Protein AF-A0A0K0DJC5-F1 (afdb_monomer)

Secondary structure (DSSP, 8-state):
-HHHHHHTT-TT-------HHHHHTSSSGGGSGGGSTTTT--B-TTSBB-SSTTTT-B---S---PPPHHHHHHHHH---HHHHS--SSPPTT-SSPP-TTSHHHHT-STT--TTTGGGSTHHHHHHHHHHHHHHHHHHHH--HHHHHH------TTTS-GGGSTTS--TT--S-----SSTTHHHHHHTTHHHHSHHHHHHH-TTTTTSS--SSS-STT-

Organism: Angiostrongylus cantonensis (NCBI:txid6313)

Nearest PDB structures (foldseek):
  4j6u-assembly1_A  TM=7.078E-01  e=1.282E-07  Priestia megaterium
  6ei4-assembly1_A  TM=7.278E-01  e=2.574E-07  Priestia megaterium
  4j6u-assembly1_B  TM=7.232E-01  e=2.742E-07  Priestia megaterium
  4j6t-assembly1_B  TM=7.179E-01  e=6.657E-07  Priestia megaterium
  3ntm-assembly1_B  TM=6.697E-01  e=9.138E-07  Priestia megaterium

Foldseek 3Di:
DVQVVVCVVPVVDDQAADQLQVLLPDP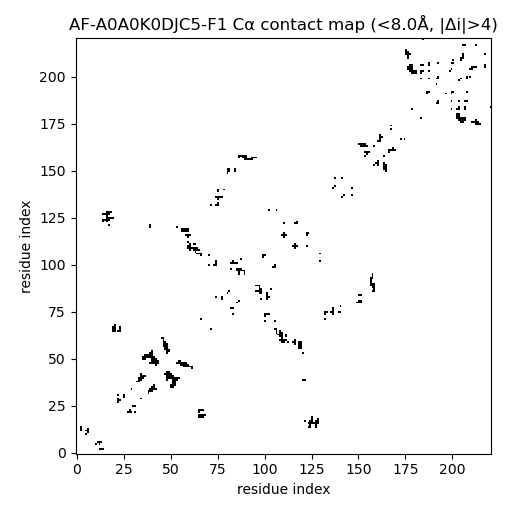HSQVDPCCDQCHQHHADCQRAHCHHPCHPQHQQFPWAHGAHPVLLCVLLVDQDVCLQLDLQPAAPPPPGDGNCSHLCNNLCGSQVPVVCNVSRVNSRNHVVVSVVSVVSSCVNHHDPVCSVPDDDADDCRRDPPCRHPPHDNPPCPPVAQDAQDPCLLVCLVVVCCPVPVVVCCVHNVCNSVVDDGPPDDPVVD

Sequence (221 aa):
RLEIALRRVDPSVALPYWDSTLDERLPNPRDSSLWSDELMGTHGADGAVRTGVFRNWRSIGTVGNLLTDREIANVVATTDYRQVLAFTAPQRGCRYPANWAALEYVHGGDMLVTTSAANDPVFFNHHSLVDLIWEMWRVSRQTRTQRETQYPSDNSLCSSPAHFANTIMAPFSPMTCFNELQCCSIWARSGECERDPSYMNLWCKASCGICTPTTYDLSTG

Solvent-accessible surface area (backbone atoms only — not comparable to full-atom values): 12830 Å² total; per-residue (Å²): 111,68,52,62,58,50,29,74,79,41,73,86,60,74,75,59,58,46,70,41,43,65,36,56,73,38,100,52,50,79,73,38,75,60,36,33,50,91,53,61,11,36,66,45,99,82,25,35,23,69,31,42,86,47,39,80,37,56,38,58,40,92,52,62,62,64,44,47,68,66,58,55,49,53,52,51,63,52,82,54,64,59,45,61,68,35,39,87,69,50,42,93,84,34,91,65,75,69,45,76,75,11,58,78,57,56,66,46,9,46,46,64,48,76,92,54,23,79,60,22,76,62,44,60,20,43,50,39,34,54,50,49,52,51,50,53,24,41,70,75,71,37,53,79,68,43,71,77,66,72,64,68,77,78,41,74,43,30,38,60,70,72,72,26,82,87,42,75,58,81,82,57,68,70,75,73,40,51,53,78,44,91,58,27,62,59,40,35,75,70,45,35,46,74,76,41,39,74,60,29,62,70,38,14,19,32,57,58,63,76,36,74,45,90,87,62,74,81,84,84,112

Mean predicted aligned error: 9.19 Å

pLDDT: mean 84.51, std 10.04, range [47.06, 96.31]

InterPro domains:
  IPR002227 Tyrosinase copper-binding domain [PF00264] (105-138)
  IPR002227 Tyrosinase copper-binding domain [PS00498] (120-131)
  IPR003582 ShKT domain [PF01549] (176-211)
  IPR003582 ShKT domain [PS51670] (177-211)
  IPR003582 ShKT domain [SM00254] (176-212)
  IPR008922 Di-copper centre-containing domain superfamily [G3DSA:1.10.1280.10] (1-196)
  IPR008922 Di-copper centre-containing domain superfamily [SSF48056] (2-174)
  IPR050316 Tyrosinase and Hemocyanin [PTHR11474] (2-171)

Structure (mmCIF, N/CA/C/O backbone):
data_AF-A0A0K0DJC5-F1
#
_entry.id   AF-A0A0K0DJC5-F1
#
loop_
_atom_site.group_PDB
_atom_site.id
_atom_site.type_symbol
_atom_site.label_atom_id
_atom_site.label_alt_id
_atom_site.label_comp_id
_atom_site.label_asym_id
_atom_site.label_entity_id
_atom_site.label_seq_id
_atom_site.pdbx_PDB_ins_code
_atom_site.Cartn_x
_atom_site.Cartn_y
_atom_site.Cartn_z
_atom_site.occupancy
_atom_site.B_iso_or_equiv
_atom_site.auth_seq_id
_atom_site.auth_comp_id
_atom_site.auth_asym_id
_atom_site.auth_atom_id
_atom_site.pdbx_PDB_model_num
ATOM 1 N N . ARG A 1 1 ? -5.913 5.902 -4.320 1.00 79.81 1 ARG A N 1
ATOM 2 C CA . ARG A 1 1 ? -6.317 7.052 -5.182 1.00 79.81 1 ARG A CA 1
ATOM 3 C C . ARG A 1 1 ? -5.825 6.937 -6.626 1.00 79.81 1 ARG A C 1
ATOM 5 O O . ARG A 1 1 ? -6.594 7.304 -7.503 1.00 79.81 1 ARG A O 1
ATOM 12 N N . LEU A 1 2 ? -4.608 6.443 -6.894 1.00 87.44 2 LEU A N 1
ATOM 13 C CA . LEU A 1 2 ? -4.133 6.263 -8.274 1.00 87.44 2 LEU A CA 1
ATOM 14 C C . LEU A 1 2 ? -5.064 5.365 -9.104 1.00 87.44 2 LEU A C 1
ATOM 16 O O . LEU A 1 2 ? -5.482 5.777 -10.177 1.00 87.44 2 LEU A O 1
ATOM 20 N N . GLU A 1 3 ? -5.442 4.191 -8.590 1.00 87.25 3 GLU A N 1
ATOM 21 C CA . GLU A 1 3 ? -6.339 3.275 -9.311 1.00 87.25 3 GLU A CA 1
ATOM 22 C C . GLU A 1 3 ? -7.663 3.948 -9.709 1.00 87.25 3 GLU A C 1
ATOM 24 O O . GLU A 1 3 ? -8.088 3.852 -10.854 1.00 87.25 3 GLU A O 1
ATOM 29 N N . ILE A 1 4 ? -8.271 4.722 -8.805 1.00 82.50 4 ILE A N 1
ATOM 30 C CA . ILE A 1 4 ? -9.485 5.501 -9.098 1.00 82.50 4 ILE A CA 1
ATOM 31 C C . ILE A 1 4 ? -9.244 6.486 -10.251 1.00 82.50 4 ILE A C 1
ATOM 33 O O . ILE A 1 4 ? -10.110 6.648 -11.105 1.00 82.50 4 ILE A O 1
ATOM 37 N N . ALA A 1 5 ? -8.085 7.150 -10.292 1.00 84.75 5 ALA A N 1
ATOM 38 C CA . ALA A 1 5 ? 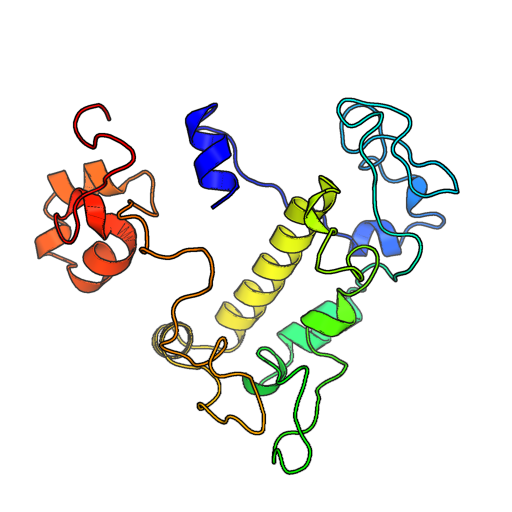-7.744 8.060 -11.382 1.00 84.75 5 ALA A CA 1
ATOM 39 C C . ALA A 1 5 ? -7.563 7.318 -12.717 1.00 84.75 5 ALA A C 1
ATOM 41 O O . ALA A 1 5 ? -8.054 7.801 -13.734 1.00 84.75 5 ALA A O 1
ATOM 42 N N . LEU A 1 6 ? -6.941 6.133 -12.712 1.00 87.19 6 LEU A N 1
ATOM 43 C CA . LEU A 1 6 ? -6.830 5.273 -13.897 1.00 87.19 6 LEU A CA 1
ATOM 44 C C . LEU A 1 6 ? -8.211 4.818 -14.387 1.00 87.19 6 LEU A C 1
ATOM 46 O O . LEU A 1 6 ? -8.503 4.909 -15.577 1.00 87.19 6 LEU A O 1
ATOM 50 N N . ARG A 1 7 ? -9.106 4.447 -13.463 1.00 85.00 7 ARG A N 1
ATOM 51 C CA . ARG A 1 7 ? -10.479 4.023 -13.778 1.00 85.00 7 ARG A CA 1
ATOM 52 C C . ARG A 1 7 ? -11.374 5.116 -14.354 1.00 85.00 7 ARG A C 1
ATOM 54 O O . ARG A 1 7 ? -12.399 4.805 -14.952 1.00 85.00 7 ARG A O 1
ATOM 61 N N . ARG A 1 8 ? -10.995 6.393 -14.221 1.00 80.19 8 ARG A N 1
ATOM 62 C CA . ARG A 1 8 ? -11.662 7.494 -14.941 1.00 80.19 8 ARG A CA 1
ATOM 63 C C . ARG A 1 8 ? -11.362 7.482 -16.441 1.00 80.19 8 ARG A C 1
ATOM 65 O O . ARG A 1 8 ? -12.132 8.064 -17.196 1.00 80.19 8 ARG A O 1
ATOM 72 N N 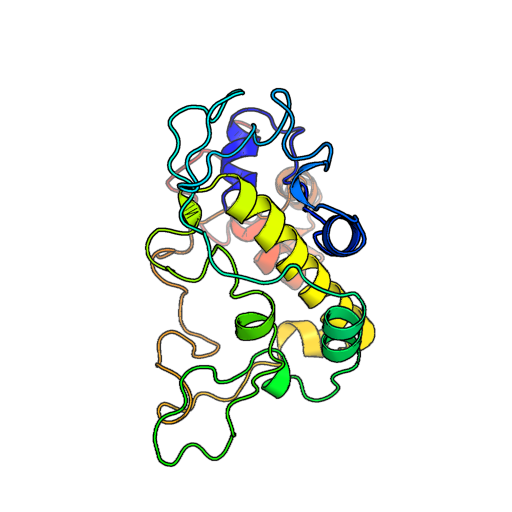. VAL A 1 9 ? -10.252 6.869 -16.851 1.00 86.69 9 VAL A N 1
ATOM 73 C CA . VAL A 1 9 ? -9.873 6.694 -18.259 1.00 86.69 9 VAL A CA 1
ATOM 74 C C . VAL A 1 9 ? -10.381 5.350 -18.773 1.00 86.69 9 VAL A C 1
ATOM 76 O O . VAL A 1 9 ? -11.042 5.311 -19.806 1.00 86.69 9 VAL A O 1
ATOM 79 N N . ASP A 1 10 ? -10.120 4.270 -18.033 1.00 87.12 10 ASP A N 1
ATOM 80 C CA . ASP A 1 10 ? -10.603 2.924 -18.349 1.00 87.12 10 ASP A CA 1
ATOM 81 C C . ASP A 1 10 ? -11.133 2.229 -17.082 1.00 87.12 10 ASP A C 1
ATOM 83 O O . ASP A 1 10 ? -10.341 1.803 -16.236 1.00 87.12 10 ASP A O 1
ATOM 87 N N . PRO A 1 11 ? -12.462 2.076 -16.935 1.00 84.19 11 PRO A N 1
ATOM 88 C CA . PRO A 1 11 ? -13.071 1.535 -15.723 1.00 84.19 11 PRO A CA 1
ATOM 89 C C . PRO A 1 11 ? -12.765 0.052 -15.476 1.00 84.19 11 PRO A C 1
ATOM 91 O O . PRO A 1 11 ? -13.048 -0.433 -14.381 1.00 84.19 11 PRO A O 1
ATOM 94 N N . SER A 1 12 ? -12.221 -0.671 -16.460 1.00 87.12 12 SER A N 1
ATOM 95 C CA . SER A 1 12 ? -11.870 -2.090 -16.330 1.00 87.12 12 SER A CA 1
ATOM 96 C C . SER A 1 12 ? -10.490 -2.324 -15.709 1.00 87.12 12 SER A C 1
ATOM 98 O O . SER A 1 12 ? -10.190 -3.438 -15.277 1.00 87.12 12 SER A O 1
ATOM 100 N N . VAL A 1 13 ? -9.654 -1.284 -15.636 1.00 90.00 13 VAL A N 1
ATOM 101 C CA . VAL A 1 13 ? -8.283 -1.397 -15.136 1.00 90.00 13 VAL A CA 1
ATOM 102 C C . VAL A 1 13 ? -8.265 -1.555 -13.618 1.00 90.00 13 VAL A C 1
ATOM 104 O O . VAL A 1 13 ? -8.920 -0.819 -12.876 1.00 90.00 13 VAL A O 1
ATOM 107 N N . ALA A 1 14 ? -7.435 -2.484 -13.155 1.00 90.75 14 ALA A N 1
ATOM 108 C CA . ALA A 1 14 ? -7.012 -2.585 -11.768 1.00 90.75 14 ALA A CA 1
ATOM 109 C C . ALA A 1 14 ? -5.499 -2.381 -11.673 1.00 90.75 14 ALA A C 1
ATOM 111 O O . ALA A 1 14 ? -4.780 -2.626 -12.643 1.00 90.75 14 ALA A O 1
ATOM 112 N N . LEU A 1 15 ? -5.016 -1.921 -10.519 1.00 91.69 15 LEU A N 1
ATOM 113 C CA . LEU A 1 15 ? -3.579 -1.766 -10.298 1.00 91.69 15 LEU A CA 1
ATOM 114 C C . LEU A 1 15 ? -2.966 -3.140 -9.963 1.00 91.69 15 LEU A C 1
ATOM 116 O O . LEU A 1 15 ? -3.304 -3.692 -8.914 1.00 91.69 15 LEU A O 1
ATOM 120 N N . PRO A 1 16 ? -2.090 -3.714 -10.811 1.00 94.19 16 PRO A N 1
ATOM 121 C CA . PRO A 1 16 ? -1.457 -4.982 -10.486 1.00 94.19 16 PRO A CA 1
ATOM 122 C C . PRO A 1 16 ? -0.439 -4.806 -9.354 1.00 94.19 16 PRO A C 1
ATOM 124 O O . PRO A 1 16 ? -0.011 -3.693 -9.039 1.00 94.19 16 PRO A O 1
ATOM 127 N N . TYR A 1 17 ? -0.063 -5.919 -8.728 1.00 93.88 17 TYR A N 1
ATOM 128 C CA . TYR A 1 17 ? 1.071 -5.969 -7.813 1.00 93.88 17 TYR A CA 1
ATOM 129 C C . TYR A 1 17 ? 2.275 -6.614 -8.498 1.00 93.88 17 TYR A C 1
ATOM 131 O O . TYR A 1 17 ? 2.122 -7.453 -9.387 1.00 93.88 17 TYR A O 1
ATOM 139 N N . TRP A 1 18 ? 3.474 -6.240 -8.060 1.00 92.75 18 TRP A N 1
ATOM 140 C CA . TRP A 1 18 ? 4.714 -6.907 -8.448 1.00 92.75 18 TRP A CA 1
ATOM 141 C C . TRP A 1 18 ? 5.193 -7.793 -7.303 1.00 92.75 18 TRP A C 1
ATOM 143 O O . TRP A 1 18 ? 5.559 -7.282 -6.249 1.00 92.75 18 TRP A O 1
ATOM 153 N N . ASP A 1 19 ? 5.196 -9.111 -7.513 1.00 93.06 19 ASP A N 1
ATOM 154 C CA . ASP A 1 19 ? 5.776 -10.066 -6.568 1.00 93.06 19 ASP A CA 1
ATOM 155 C C . ASP A 1 19 ? 7.303 -10.125 -6.707 1.00 93.06 19 ASP A C 1
ATOM 157 O O . ASP A 1 19 ? 7.850 -10.927 -7.467 1.00 93.06 19 ASP A O 1
ATOM 161 N N . SER A 1 20 ? 7.995 -9.268 -5.958 1.00 90.06 20 SER A N 1
ATOM 162 C CA . SER A 1 20 ? 9.459 -9.214 -5.970 1.00 90.06 20 SER A CA 1
ATOM 163 C C . SER A 1 20 ? 10.131 -10.477 -5.416 1.00 90.06 20 SER A C 1
ATOM 165 O O . SER A 1 20 ? 11.307 -10.687 -5.705 1.00 90.06 20 SER A O 1
ATOM 167 N N . THR A 1 21 ? 9.407 -11.362 -4.713 1.00 91.75 21 THR A N 1
ATOM 168 C CA . THR A 1 21 ? 9.969 -12.642 -4.239 1.00 91.75 21 THR A CA 1
ATOM 169 C C . THR A 1 21 ? 10.266 -13.607 -5.382 1.00 91.75 21 THR A C 1
ATOM 171 O O . THR A 1 21 ? 11.180 -14.423 -5.291 1.00 91.75 21 THR A O 1
ATOM 174 N N . LEU A 1 22 ? 9.521 -13.519 -6.488 1.00 92.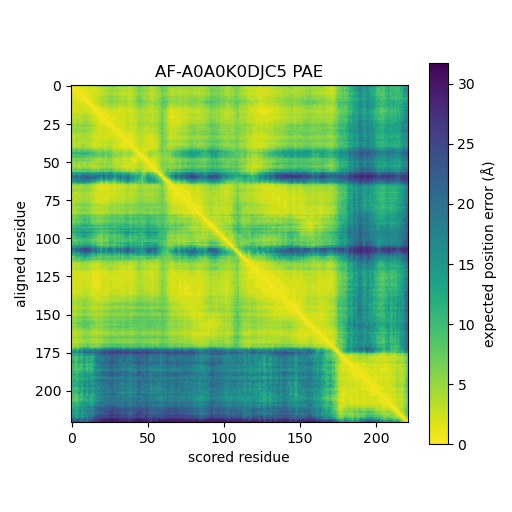69 22 LEU A N 1
ATOM 175 C CA . LEU A 1 22 ? 9.779 -14.342 -7.669 1.00 92.69 22 LEU A CA 1
ATOM 176 C C . LEU A 1 22 ? 11.064 -13.909 -8.368 1.00 92.69 22 LEU A C 1
ATOM 178 O O . LEU A 1 22 ? 11.847 -14.758 -8.793 1.00 92.69 22 LEU A O 1
ATOM 182 N N . ASP A 1 23 ? 11.288 -12.598 -8.436 1.00 91.12 23 ASP A N 1
ATOM 183 C CA . ASP A 1 23 ? 12.482 -12.017 -9.041 1.00 91.12 23 ASP A CA 1
ATOM 184 C C . ASP A 1 23 ? 13.714 -12.201 -8.145 1.00 91.12 23 ASP A C 1
ATOM 186 O O . ASP A 1 23 ? 14.813 -12.394 -8.659 1.00 91.12 23 ASP A O 1
ATOM 190 N N . GLU A 1 24 ? 13.537 -12.215 -6.818 1.00 90.56 24 GLU A N 1
ATOM 191 C CA . GLU A 1 24 ? 14.596 -12.520 -5.844 1.00 90.56 24 GLU A CA 1
ATOM 192 C C . GLU A 1 24 ? 15.194 -13.913 -6.057 1.00 90.56 24 GLU A C 1
ATOM 194 O O . GLU A 1 24 ? 16.405 -14.095 -5.951 1.00 90.56 24 GLU A O 1
ATOM 199 N N . ARG A 1 25 ? 14.362 -14.882 -6.451 1.00 91.69 25 ARG A N 1
ATOM 200 C CA . ARG A 1 25 ? 14.779 -16.268 -6.701 1.00 91.69 25 ARG A CA 1
ATOM 201 C C . ARG A 1 25 ? 15.519 -16.457 -8.029 1.00 91.69 25 ARG A C 1
ATOM 203 O O . ARG A 1 25 ? 16.015 -17.557 -8.293 1.00 91.69 25 ARG A O 1
ATOM 210 N N . LEU A 1 26 ? 15.569 -15.441 -8.894 1.00 90.81 26 LEU A N 1
ATOM 211 C CA . LEU A 1 26 ? 16.284 -15.524 -10.166 1.00 90.81 26 LEU A CA 1
ATOM 212 C C . LEU A 1 26 ? 17.799 -15.384 -9.950 1.00 90.81 26 LEU A C 1
ATOM 214 O O . LEU A 1 26 ? 18.232 -14.576 -9.132 1.00 90.81 26 LEU A O 1
ATOM 218 N N . PRO A 1 27 ? 18.640 -16.080 -10.746 1.00 91.69 27 PRO A N 1
ATOM 219 C CA . PRO A 1 27 ? 20.087 -15.845 -10.737 1.00 91.69 27 PRO A CA 1
ATOM 220 C C . PRO A 1 27 ? 20.453 -14.381 -11.019 1.00 91.69 27 PRO A C 1
ATOM 222 O O . PRO A 1 27 ? 21.451 -13.875 -10.508 1.00 91.69 27 PRO A O 1
ATOM 225 N N . ASN A 1 28 ? 19.639 -13.715 -11.839 1.00 87.88 28 ASN A N 1
ATOM 226 C CA . ASN A 1 28 ? 19.697 -12.288 -12.091 1.00 87.88 28 ASN A CA 1
ATOM 227 C C . ASN A 1 28 ? 18.263 -11.730 -12.158 1.00 87.88 28 ASN A C 1
ATOM 229 O O . ASN A 1 28 ? 17.553 -12.004 -13.126 1.00 87.88 28 ASN A O 1
ATOM 233 N N . PRO A 1 29 ? 17.835 -10.909 -11.186 1.00 87.00 29 PRO A N 1
ATOM 234 C CA . PRO A 1 29 ? 16.492 -10.331 -11.181 1.00 87.00 29 PRO A CA 1
ATOM 235 C C . PRO A 1 29 ? 16.157 -9.470 -12.407 1.00 87.00 29 PRO A C 1
ATOM 237 O O . PRO A 1 29 ? 14.986 -9.287 -12.734 1.00 87.00 29 PRO A O 1
ATOM 240 N N . ARG A 1 30 ? 17.174 -8.960 -13.122 1.00 83.62 30 ARG A N 1
ATOM 241 C CA . ARG A 1 30 ? 16.987 -8.183 -14.361 1.00 83.62 30 ARG A CA 1
ATOM 242 C C . ARG A 1 30 ? 16.483 -9.017 -15.537 1.00 83.62 30 ARG A C 1
ATOM 244 O O . ARG A 1 30 ? 16.022 -8.438 -16.514 1.00 83.62 30 ARG A O 1
ATOM 251 N N . ASP A 1 31 ? 16.552 -10.342 -15.437 1.00 88.44 31 ASP A N 1
ATOM 252 C CA . ASP A 1 31 ? 16.067 -11.253 -16.477 1.00 88.44 31 ASP A CA 1
ATOM 253 C C . ASP A 1 31 ? 14.545 -11.479 -16.379 1.00 88.44 31 ASP A C 1
ATOM 255 O O . ASP A 1 31 ? 13.958 -12.159 -17.222 1.00 88.44 31 ASP A O 1
ATOM 259 N N . SER A 1 32 ? 13.887 -10.912 -15.359 1.00 91.19 32 SER A N 1
ATOM 260 C CA . SER A 1 32 ? 12.434 -10.975 -15.209 1.00 91.19 32 SER A CA 1
ATOM 261 C C . SER A 1 32 ? 11.713 -10.333 -16.391 1.00 91.19 32 SE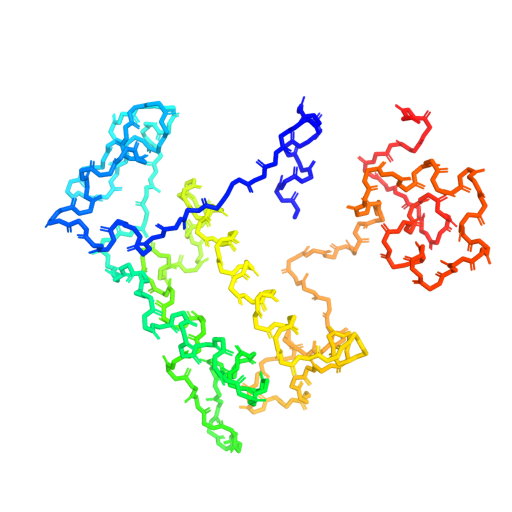R A C 1
ATOM 263 O O . SER A 1 32 ? 12.084 -9.262 -16.875 1.00 91.19 32 SER A O 1
ATOM 265 N N . SER A 1 33 ? 10.602 -10.952 -16.800 1.00 92.81 33 SER A N 1
ATOM 266 C CA . SER A 1 33 ? 9.712 -10.403 -17.830 1.00 92.81 33 SER A CA 1
ATOM 267 C C . SER A 1 33 ? 9.182 -9.006 -17.489 1.00 92.81 33 SER A C 1
ATOM 269 O O . SER A 1 33 ? 8.822 -8.262 -18.400 1.00 92.81 33 SER A O 1
ATOM 271 N N . LEU A 1 34 ? 9.186 -8.618 -16.207 1.00 90.56 34 LEU A N 1
ATOM 272 C CA . LEU A 1 34 ? 8.798 -7.281 -15.761 1.00 90.56 34 LEU A CA 1
ATOM 273 C C . LEU A 1 34 ? 9.629 -6.172 -16.425 1.00 90.56 34 LEU A C 1
ATOM 275 O O . LEU A 1 34 ? 9.098 -5.101 -16.717 1.00 90.56 34 LEU A O 1
ATOM 279 N N . TRP A 1 35 ? 10.906 -6.440 -16.707 1.00 89.12 35 TRP A N 1
ATOM 280 C CA . TRP A 1 35 ? 11.856 -5.473 -17.269 1.00 89.12 35 TRP A CA 1
ATOM 281 C C . TRP A 1 35 ? 11.906 -5.484 -18.804 1.00 89.12 35 TRP A C 1
ATOM 283 O O . TRP A 1 35 ? 12.846 -4.961 -19.403 1.00 89.12 35 TRP A O 1
ATOM 293 N N . SER A 1 36 ? 10.901 -6.084 -19.445 1.00 91.31 36 SER A N 1
ATOM 294 C CA . SER A 1 36 ? 10.699 -6.050 -20.896 1.00 91.31 36 SER A CA 1
ATOM 295 C C . SER A 1 36 ? 10.155 -4.702 -21.381 1.00 91.31 36 SER A C 1
ATOM 297 O O . SER A 1 36 ? 9.631 -3.901 -20.603 1.00 91.31 36 SER A O 1
ATOM 299 N N . ASP A 1 37 ? 10.253 -4.456 -22.688 1.00 91.19 37 ASP A N 1
ATOM 300 C CA . ASP A 1 37 ? 9.784 -3.225 -23.335 1.00 91.19 37 ASP A CA 1
ATOM 301 C C . ASP A 1 37 ? 8.257 -3.061 -23.261 1.00 91.19 37 ASP A C 1
ATOM 303 O O . ASP A 1 37 ? 7.753 -1.936 -23.282 1.00 91.19 37 ASP A O 1
ATOM 307 N N . GLU A 1 38 ? 7.527 -4.171 -23.155 1.00 92.12 38 GLU A N 1
ATOM 308 C CA . GLU A 1 38 ? 6.075 -4.208 -23.002 1.00 92.12 38 GLU A CA 1
ATOM 309 C C . GLU A 1 38 ? 5.605 -3.747 -21.613 1.00 92.12 38 GLU A C 1
ATOM 311 O O . GLU A 1 38 ? 4.477 -3.269 -21.486 1.00 92.12 38 GLU A O 1
ATOM 316 N N . LEU A 1 39 ? 6.448 -3.887 -20.583 1.00 92.12 39 LEU A N 1
ATOM 317 C CA . LEU A 1 39 ? 6.120 -3.584 -19.188 1.00 92.12 39 LEU A CA 1
ATOM 318 C C . LEU A 1 39 ? 6.933 -2.386 -18.665 1.00 92.12 39 LEU A C 1
ATOM 320 O O . LEU A 1 39 ? 6.693 -1.251 -19.080 1.00 92.12 39 LEU A O 1
ATOM 324 N N . MET A 1 40 ? 7.862 -2.603 -17.728 1.00 88.88 40 MET A N 1
ATOM 325 C CA . MET A 1 40 ? 8.564 -1.518 -17.025 1.00 88.88 40 MET A CA 1
ATOM 326 C C . MET A 1 40 ? 9.801 -1.009 -17.774 1.00 88.88 40 MET A C 1
ATOM 328 O O . MET A 1 40 ? 10.369 0.014 -17.397 1.00 88.88 40 MET A O 1
ATOM 332 N N . GLY A 1 41 ? 10.195 -1.681 -18.858 1.00 89.62 41 GLY A N 1
ATOM 333 C CA . GLY A 1 41 ? 11.376 -1.351 -19.641 1.00 89.62 41 GLY A CA 1
ATOM 334 C C . GLY A 1 41 ? 12.682 -1.795 -18.985 1.00 89.62 41 GLY A C 1
ATOM 335 O O . GLY A 1 41 ? 12.777 -2.088 -17.789 1.00 89.62 41 GLY A O 1
ATOM 336 N N . THR A 1 42 ? 13.732 -1.825 -19.799 1.00 86.75 42 THR A N 1
ATOM 337 C CA . THR A 1 42 ? 15.079 -2.170 -19.343 1.00 86.75 42 THR A CA 1
ATOM 338 C C . THR A 1 42 ? 15.734 -0.984 -18.641 1.00 86.75 42 THR A C 1
ATOM 340 O O . THR A 1 42 ? 15.529 0.177 -19.006 1.00 86.75 42 THR A O 1
ATOM 343 N N . HIS A 1 43 ? 16.568 -1.274 -17.644 1.00 79.12 43 HIS A N 1
ATOM 344 C CA . HIS A 1 43 ? 17.230 -0.257 -16.830 1.00 79.12 43 HIS A CA 1
ATOM 345 C C . HIS A 1 43 ? 18.728 -0.185 -17.138 1.00 79.12 43 HIS A C 1
ATOM 347 O O . HIS A 1 43 ? 19.423 -1.200 -17.241 1.00 79.12 43 HIS A O 1
ATOM 353 N N . GLY A 1 44 ? 19.243 1.040 -17.262 1.00 75.75 44 GLY A N 1
ATOM 354 C CA . GLY A 1 44 ? 20.678 1.297 -17.339 1.00 75.75 44 GLY A CA 1
ATOM 355 C C . GLY A 1 44 ? 21.386 1.015 -16.011 1.00 75.75 44 GLY A C 1
ATOM 356 O O . GLY A 1 44 ? 20.764 0.872 -14.960 1.00 75.75 44 GLY A O 1
ATOM 357 N N . ALA A 1 45 ? 22.719 0.970 -16.029 1.00 74.81 45 ALA A N 1
ATOM 358 C CA . ALA A 1 45 ? 23.513 0.863 -14.798 1.00 74.81 45 ALA A CA 1
ATOM 359 C C . ALA A 1 45 ? 23.348 2.078 -13.857 1.00 74.81 45 ALA A C 1
ATOM 361 O O . ALA A 1 45 ? 23.627 1.978 -12.670 1.00 74.81 45 ALA A O 1
ATOM 362 N N . ASP A 1 46 ? 22.877 3.206 -14.389 1.00 71.62 46 ASP A N 1
ATOM 363 C CA . ASP A 1 46 ? 22.551 4.440 -13.668 1.00 71.62 46 ASP A CA 1
ATOM 364 C C . ASP A 1 46 ? 21.110 4.476 -13.126 1.00 71.62 46 ASP A C 1
ATOM 366 O O . ASP A 1 46 ? 20.671 5.514 -12.633 1.00 71.62 46 ASP A O 1
ATOM 370 N N . GLY A 1 47 ? 20.364 3.375 -13.263 1.00 71.75 47 GLY A N 1
ATOM 371 C CA . GLY A 1 47 ? 18.973 3.267 -12.838 1.00 71.75 47 GLY A CA 1
ATOM 372 C C . GLY A 1 47 ? 17.966 3.924 -13.782 1.00 71.75 47 GLY A C 1
ATOM 373 O O . GLY A 1 47 ? 16.784 3.835 -13.523 1.00 71.75 47 GLY A O 1
ATOM 374 N N . ALA A 1 48 ? 18.349 4.561 -14.893 1.00 77.56 48 ALA A N 1
ATOM 375 C CA . ALA A 1 48 ? 17.352 5.169 -15.788 1.00 77.56 48 ALA A CA 1
ATOM 376 C C . ALA A 1 48 ? 16.717 4.153 -16.762 1.00 77.56 48 ALA A C 1
ATOM 378 O O . ALA A 1 48 ? 17.409 3.290 -17.316 1.00 77.56 48 ALA A O 1
ATOM 379 N N . VAL A 1 49 ? 15.415 4.307 -17.034 1.00 83.06 49 VAL A N 1
ATOM 380 C CA . VAL A 1 49 ? 14.656 3.442 -17.953 1.00 83.06 49 VAL A CA 1
ATOM 381 C C . VAL A 1 49 ? 15.042 3.752 -19.402 1.00 83.06 49 VAL A C 1
ATOM 383 O O . VAL A 1 49 ? 14.919 4.889 -19.870 1.00 83.06 49 VAL A O 1
ATOM 386 N N . ARG A 1 50 ? 15.537 2.743 -20.123 1.00 86.00 50 ARG A N 1
ATOM 387 C CA . ARG A 1 50 ? 16.081 2.867 -21.485 1.00 86.00 50 ARG A CA 1
ATOM 388 C C . ARG A 1 50 ? 15.065 2.561 -22.577 1.00 86.00 50 ARG A C 1
ATOM 390 O O . ARG A 1 50 ? 15.154 3.145 -23.656 1.00 86.00 50 ARG A O 1
ATOM 397 N N . THR A 1 51 ? 14.116 1.674 -22.309 1.00 89.25 51 THR A N 1
ATOM 398 C CA . THR A 1 51 ? 13.191 1.140 -23.317 1.00 89.25 51 THR A CA 1
ATOM 399 C C . THR A 1 51 ? 11.736 1.165 -22.839 1.00 89.25 51 THR A C 1
ATOM 401 O O . THR A 1 51 ? 11.444 1.617 -21.734 1.00 89.25 51 THR A O 1
ATOM 404 N N . GLY A 1 52 ? 10.802 0.758 -23.702 1.00 89.56 52 GLY A N 1
ATOM 405 C CA . GLY A 1 52 ? 9.372 0.717 -23.388 1.00 89.56 52 GLY A CA 1
ATOM 406 C C . GLY A 1 52 ? 8.670 2.079 -23.311 1.00 89.56 52 GLY A C 1
ATOM 407 O O . GLY A 1 52 ? 9.162 3.111 -23.796 1.00 89.56 52 GLY A O 1
ATOM 408 N N . VAL A 1 53 ? 7.466 2.069 -22.733 1.00 89.88 53 VAL A N 1
ATOM 409 C CA . VAL A 1 53 ? 6.582 3.247 -22.611 1.00 89.88 53 VAL A CA 1
ATOM 410 C C . VAL A 1 53 ? 7.069 4.257 -21.572 1.00 89.88 53 VAL A C 1
ATOM 412 O O . VAL A 1 53 ? 6.781 5.447 -21.689 1.00 89.88 53 VAL A O 1
ATOM 415 N N . PHE A 1 54 ? 7.871 3.797 -20.612 1.00 88.12 54 PHE A N 1
ATOM 416 C CA . PHE A 1 54 ? 8.474 4.616 -19.562 1.00 88.12 54 PHE A CA 1
ATOM 417 C C . PHE A 1 54 ? 9.906 5.055 -19.894 1.00 88.12 54 PHE A C 1
ATOM 419 O O . PHE A 1 54 ? 10.603 5.588 -19.036 1.00 88.12 54 PHE A O 1
ATOM 426 N N . ARG A 1 55 ? 10.377 4.882 -21.139 1.00 86.62 55 ARG A N 1
ATOM 427 C CA . ARG A 1 55 ? 11.693 5.393 -21.556 1.00 86.62 55 ARG A CA 1
ATOM 428 C C . ARG A 1 55 ? 11.849 6.877 -21.202 1.00 86.62 55 ARG A C 1
ATOM 430 O O . ARG A 1 55 ? 10.922 7.668 -21.387 1.00 86.62 55 ARG A O 1
ATOM 437 N N . ASN A 1 56 ? 13.036 7.260 -20.736 1.00 79.19 56 ASN A N 1
ATOM 438 C CA . ASN A 1 56 ? 13.353 8.598 -20.213 1.00 79.19 56 ASN A CA 1
ATOM 439 C C . ASN A 1 56 ? 12.669 8.970 -18.887 1.00 79.19 56 ASN A C 1
ATOM 441 O O . ASN A 1 56 ? 12.889 10.078 -18.394 1.00 79.19 56 ASN A O 1
ATOM 445 N N . TRP A 1 57 ? 11.877 8.080 -18.282 1.00 75.81 57 TRP A N 1
ATOM 446 C CA . TRP A 1 57 ? 11.503 8.232 -16.883 1.00 75.81 57 TRP A CA 1
ATOM 447 C C . TRP A 1 57 ? 12.716 7.907 -16.016 1.00 75.81 57 TRP A C 1
ATOM 449 O O . TRP A 1 57 ? 13.539 7.037 -16.328 1.00 75.81 57 TRP A O 1
ATOM 459 N N . ARG A 1 58 ? 12.861 8.658 -14.928 1.00 64.94 58 ARG A N 1
ATOM 460 C CA . ARG A 1 58 ? 13.962 8.473 -13.992 1.00 64.94 58 ARG A CA 1
ATOM 461 C C . ARG A 1 58 ? 13.507 7.495 -12.921 1.00 64.94 58 ARG A C 1
ATOM 463 O O . ARG A 1 58 ? 12.762 7.898 -12.033 1.00 64.94 58 ARG A O 1
ATOM 470 N N . SER A 1 59 ? 13.980 6.256 -12.990 1.00 63.19 59 SER A N 1
ATOM 471 C CA . SER A 1 59 ? 13.940 5.383 -11.822 1.00 63.19 59 SER A CA 1
ATOM 472 C C . SER A 1 59 ? 14.992 5.868 -10.815 1.00 63.19 59 SER A C 1
ATOM 474 O O . SER A 1 59 ? 16.055 6.392 -11.176 1.00 63.19 59 SER A O 1
ATOM 476 N N . ILE A 1 60 ? 14.606 5.878 -9.540 1.00 54.50 60 ILE A N 1
ATOM 477 C CA . ILE A 1 60 ? 15.367 6.484 -8.441 1.00 54.50 60 ILE A CA 1
ATOM 478 C C . ILE A 1 60 ? 15.665 5.393 -7.421 1.00 54.50 60 ILE A C 1
ATOM 480 O O . ILE A 1 60 ? 15.297 5.505 -6.261 1.00 54.50 60 ILE A O 1
ATOM 484 N N . GLY A 1 61 ? 16.358 4.349 -7.864 1.00 55.06 61 GLY A N 1
ATOM 485 C CA . GLY A 1 61 ? 16.826 3.279 -6.997 1.00 55.06 61 GLY A CA 1
ATOM 486 C C . GLY A 1 61 ? 18.023 2.565 -7.607 1.00 55.06 61 GLY A C 1
ATOM 487 O O . GLY A 1 61 ? 17.980 2.107 -8.742 1.00 55.06 61 GLY A O 1
ATOM 488 N N . THR A 1 62 ? 19.135 2.535 -6.878 1.00 53.34 62 THR A N 1
ATOM 489 C CA . THR A 1 62 ? 20.292 1.665 -7.167 1.00 53.34 62 THR A CA 1
ATOM 490 C C . THR A 1 62 ? 20.684 0.874 -5.919 1.00 53.34 62 THR A C 1
ATOM 492 O O . THR A 1 62 ? 21.818 0.411 -5.803 1.00 53.34 62 THR A O 1
ATOM 495 N N . VAL A 1 63 ? 19.804 0.852 -4.915 1.00 57.56 63 VAL A N 1
ATOM 496 C CA . VAL A 1 63 ? 20.102 0.411 -3.553 1.00 57.56 63 VAL A CA 1
ATOM 497 C C . VAL A 1 63 ? 18.838 -0.204 -2.983 1.00 57.56 63 VAL A C 1
ATOM 499 O O . VAL A 1 63 ? 17.845 0.487 -2.798 1.00 57.56 63 VAL A O 1
ATOM 502 N N . GLY A 1 64 ? 18.904 -1.489 -2.660 1.00 64.25 64 GLY A N 1
ATOM 503 C CA . GLY A 1 64 ? 17.787 -2.224 -2.098 1.00 64.25 64 GLY A CA 1
ATOM 504 C C . GLY A 1 64 ? 17.935 -3.719 -2.302 1.00 64.25 64 GLY A C 1
ATOM 505 O O . GLY A 1 64 ? 18.667 -4.152 -3.187 1.00 64.25 64 GLY A O 1
ATOM 506 N N . ASN A 1 65 ? 17.237 -4.492 -1.477 1.00 75.75 65 ASN A N 1
ATOM 507 C CA . ASN A 1 65 ? 17.035 -5.915 -1.715 1.00 75.75 65 ASN A CA 1
ATOM 508 C C . ASN A 1 65 ? 15.583 -6.130 -2.139 1.00 75.75 65 ASN A C 1
ATOM 510 O O . ASN A 1 65 ? 14.692 -5.390 -1.716 1.00 75.75 65 ASN A O 1
ATOM 514 N N . LEU A 1 66 ? 15.362 -7.143 -2.970 1.00 85.31 66 LEU A N 1
ATOM 515 C CA . LEU A 1 66 ? 14.021 -7.644 -3.242 1.00 85.31 66 LEU A CA 1
ATOM 516 C C . LEU A 1 66 ? 13.473 -8.328 -1.987 1.00 85.31 66 LEU A C 1
ATOM 518 O O . LEU A 1 66 ? 14.246 -8.838 -1.172 1.00 85.31 66 LEU A O 1
ATOM 522 N N . LEU A 1 67 ? 12.148 -8.323 -1.828 1.00 88.00 67 LEU A N 1
ATOM 523 C CA . LEU A 1 67 ? 11.515 -9.010 -0.706 1.00 88.00 67 LEU A CA 1
ATOM 524 C C . LEU A 1 67 ? 11.743 -10.514 -0.828 1.00 88.00 67 LEU A C 1
ATOM 526 O O . LEU A 1 67 ? 11.620 -11.086 -1.907 1.00 88.00 67 LEU A O 1
ATOM 530 N N . THR A 1 68 ? 12.001 -11.159 0.301 1.00 89.94 68 THR A N 1
ATOM 531 C CA . THR A 1 68 ? 12.095 -12.617 0.393 1.00 89.94 68 THR A CA 1
ATOM 532 C C . THR A 1 68 ? 10.813 -13.215 0.972 1.00 89.94 68 THR A C 1
ATOM 534 O O . THR A 1 68 ? 10.128 -12.600 1.797 1.00 89.94 68 THR A O 1
ATOM 537 N N . ASP A 1 69 ? 10.521 -14.479 0.648 1.00 91.38 69 ASP A N 1
ATOM 538 C CA . ASP A 1 69 ? 9.405 -15.215 1.270 1.00 91.38 69 ASP A CA 1
ATOM 539 C C . ASP A 1 69 ? 9.495 -15.239 2.796 1.00 91.38 69 ASP A C 1
ATOM 541 O O . ASP A 1 69 ? 8.486 -15.216 3.503 1.00 91.38 69 ASP A O 1
ATOM 545 N N . ARG A 1 70 ? 10.724 -15.294 3.321 1.00 90.69 70 ARG A N 1
ATOM 546 C CA . ARG A 1 70 ? 10.982 -15.326 4.759 1.00 90.69 70 ARG A CA 1
ATOM 547 C C . ARG A 1 70 ? 10.567 -14.021 5.427 1.00 90.69 70 ARG A C 1
ATOM 549 O O . ARG A 1 70 ? 10.002 -14.061 6.518 1.00 90.69 70 ARG A O 1
ATOM 556 N N . GLU A 1 71 ? 10.849 -12.881 4.808 1.00 89.56 71 GLU A N 1
ATOM 557 C CA . GLU A 1 71 ? 10.448 -11.575 5.335 1.00 89.56 71 GLU A CA 1
ATOM 558 C C . GLU A 1 71 ? 8.930 -11.426 5.333 1.00 89.56 71 GLU A C 1
ATOM 560 O O . GLU A 1 71 ? 8.359 -11.065 6.365 1.00 89.56 71 GLU A O 1
ATOM 565 N N . ILE A 1 72 ? 8.265 -11.811 4.239 1.00 91.25 72 ILE A N 1
ATOM 566 C CA . ILE A 1 72 ? 6.797 -11.815 4.168 1.00 91.25 72 ILE A CA 1
ATOM 567 C C . ILE A 1 72 ? 6.212 -12.730 5.249 1.00 91.25 72 ILE A C 1
ATOM 569 O O . ILE A 1 72 ? 5.321 -12.321 5.999 1.00 91.25 72 ILE A O 1
ATOM 573 N N . ALA A 1 73 ? 6.745 -13.946 5.392 1.00 92.12 73 ALA A N 1
ATOM 574 C CA . ALA A 1 73 ? 6.299 -14.890 6.409 1.00 92.12 73 ALA A CA 1
ATOM 575 C C . ALA A 1 73 ? 6.471 -14.336 7.831 1.00 92.12 73 ALA A C 1
ATOM 577 O O . ALA A 1 73 ? 5.579 -14.520 8.656 1.00 92.12 73 ALA A O 1
ATOM 578 N N . ASN A 1 74 ? 7.562 -13.620 8.124 1.00 90.88 74 ASN A N 1
ATOM 579 C CA . ASN A 1 74 ? 7.775 -12.986 9.428 1.00 90.88 74 ASN A CA 1
ATOM 580 C C . ASN A 1 74 ? 6.740 -11.885 9.710 1.00 90.88 74 ASN A C 1
ATOM 582 O O . ASN A 1 74 ? 6.192 -11.821 10.814 1.00 90.88 74 ASN A O 1
ATOM 586 N N . VAL A 1 75 ? 6.429 -11.045 8.716 1.00 90.62 75 VAL A N 1
ATOM 587 C CA . VAL A 1 75 ? 5.405 -9.996 8.852 1.00 90.62 75 VAL A CA 1
ATOM 588 C C . VAL A 1 75 ? 4.036 -10.627 9.110 1.00 90.62 75 VAL A C 1
ATOM 590 O O . VAL A 1 75 ? 3.394 -10.315 10.111 1.00 90.62 75 VAL A O 1
ATOM 593 N N . VAL A 1 76 ? 3.620 -11.598 8.294 1.00 93.06 76 VAL A N 1
ATOM 594 C CA . VAL A 1 76 ? 2.336 -12.305 8.465 1.00 93.06 76 VAL A CA 1
ATOM 595 C C . VAL A 1 76 ? 2.302 -13.125 9.768 1.00 93.06 76 VAL A C 1
ATOM 597 O O . VAL A 1 76 ? 1.244 -13.310 10.379 1.00 93.06 76 VAL A O 1
ATOM 600 N N . ALA A 1 77 ? 3.455 -13.593 10.255 1.00 93.25 77 ALA A N 1
ATOM 601 C CA . ALA A 1 77 ? 3.581 -14.302 11.528 1.00 93.25 77 ALA A CA 1
ATOM 602 C C . ALA A 1 77 ? 3.379 -13.405 12.763 1.00 93.25 77 ALA A C 1
ATOM 604 O O . ALA A 1 77 ? 3.064 -13.910 13.845 1.00 93.25 77 ALA A O 1
ATOM 605 N N . THR A 1 78 ? 3.550 -12.092 12.611 1.00 91.38 78 THR A N 1
ATOM 606 C CA . THR A 1 78 ? 3.579 -11.136 13.719 1.00 91.38 78 THR A CA 1
ATOM 607 C C . THR A 1 78 ? 2.218 -11.041 14.410 1.00 91.38 78 THR A C 1
ATOM 609 O O . THR A 1 78 ? 1.195 -10.788 13.781 1.00 91.38 78 THR A O 1
ATOM 612 N N . THR A 1 79 ? 2.183 -11.223 15.730 1.00 91.69 79 THR A N 1
ATOM 613 C CA . THR A 1 79 ? 0.943 -11.153 16.528 1.00 91.69 79 THR A CA 1
ATOM 614 C C . THR A 1 79 ? 0.697 -9.776 17.138 1.00 91.69 79 THR A C 1
ATOM 616 O O . THR A 1 79 ? -0.444 -9.415 17.418 1.00 91.69 79 THR A O 1
ATOM 619 N N . ASP A 1 80 ? 1.755 -8.994 17.339 1.00 90.69 80 ASP A N 1
ATOM 620 C CA . ASP A 1 80 ? 1.672 -7.643 17.876 1.00 90.69 80 ASP A CA 1
ATOM 621 C C . ASP A 1 80 ? 1.483 -6.633 16.739 1.00 90.69 80 ASP A C 1
ATOM 623 O O . ASP A 1 80 ? 2.424 -6.318 16.015 1.00 90.69 80 ASP A O 1
ATOM 627 N N . TYR A 1 81 ? 0.275 -6.083 16.591 1.00 90.56 81 TYR A N 1
ATOM 628 C CA . TYR A 1 81 ? -0.017 -5.092 15.547 1.00 90.56 81 TYR A CA 1
ATOM 629 C C . TYR A 1 81 ? 0.902 -3.862 15.611 1.00 90.56 81 TYR A C 1
ATOM 631 O O . TYR A 1 81 ? 1.148 -3.235 14.585 1.00 90.56 81 TYR A O 1
ATOM 639 N N . ARG A 1 82 ? 1.458 -3.537 16.789 1.00 88.69 82 ARG A N 1
ATOM 640 C CA . ARG A 1 82 ? 2.413 -2.428 16.968 1.00 88.69 82 ARG A CA 1
ATOM 641 C C . ARG A 1 82 ? 3.770 -2.705 16.326 1.00 88.69 82 ARG A C 1
ATOM 643 O O . ARG A 1 82 ? 4.551 -1.778 16.171 1.00 88.69 82 ARG A O 1
ATOM 650 N N . GLN A 1 83 ? 4.075 -3.957 15.994 1.00 87.38 83 GLN A N 1
ATOM 651 C CA . GLN A 1 83 ? 5.272 -4.323 15.240 1.00 87.38 83 GLN A CA 1
ATOM 652 C C . GLN A 1 83 ? 5.035 -4.250 13.726 1.00 87.38 83 GLN A C 1
ATOM 654 O O . GLN A 1 83 ? 5.985 -3.998 12.992 1.00 87.38 83 GLN A O 1
ATOM 659 N N . VAL A 1 84 ? 3.793 -4.422 13.262 1.00 89.12 84 VAL A N 1
ATOM 660 C CA . VAL A 1 84 ? 3.428 -4.265 11.842 1.00 89.12 84 VAL A CA 1
ATOM 661 C C . VAL A 1 84 ? 3.213 -2.793 11.493 1.00 89.12 84 VAL A C 1
ATOM 663 O O . VAL A 1 84 ? 3.820 -2.294 10.553 1.00 89.12 84 VAL A O 1
ATOM 666 N N . LEU A 1 85 ? 2.427 -2.073 12.300 1.00 88.44 85 LEU A N 1
ATOM 667 C CA . LEU A 1 85 ? 2.189 -0.625 12.202 1.00 88.44 85 LEU A CA 1
ATOM 668 C C . LEU A 1 85 ? 3.290 0.181 12.920 1.00 88.44 85 LEU A C 1
ATOM 670 O O . LEU A 1 85 ? 2.996 1.141 13.626 1.00 88.44 85 LEU A O 1
ATOM 674 N N . ALA A 1 86 ? 4.534 -0.295 12.844 1.00 85.12 86 ALA A N 1
ATOM 675 C CA . ALA A 1 86 ? 5.649 0.109 13.693 1.00 85.12 86 ALA A CA 1
ATOM 676 C C . ALA A 1 86 ? 5.842 1.623 13.851 1.00 85.12 86 ALA A C 1
ATOM 678 O O . ALA A 1 86 ? 5.593 2.420 12.954 1.00 85.12 86 ALA A O 1
ATOM 679 N N . PHE A 1 87 ? 6.406 2.006 14.995 1.00 87.62 87 PHE A N 1
ATOM 680 C CA . PHE A 1 87 ? 6.985 3.331 15.172 1.00 87.62 87 PHE A CA 1
ATOM 681 C C . PHE A 1 87 ? 8.356 3.363 14.490 1.00 87.62 87 PHE A C 1
ATOM 683 O O . PHE A 1 87 ? 9.334 2.863 15.047 1.00 87.62 87 PHE A O 1
ATOM 690 N N . THR A 1 88 ? 8.423 3.918 13.281 1.00 80.50 88 THR A N 1
ATOM 691 C CA . THR A 1 88 ? 9.626 3.904 12.426 1.00 80.50 88 THR A CA 1
ATOM 692 C C . THR A 1 88 ? 10.550 5.111 12.599 1.00 80.50 88 THR A C 1
ATOM 694 O O . THR A 1 88 ? 11.661 5.159 12.073 1.00 80.50 88 THR A O 1
ATOM 697 N N . ALA A 1 89 ? 10.156 6.079 13.421 1.00 83.25 89 ALA A N 1
ATOM 698 C CA . ALA A 1 89 ? 11.033 7.169 13.841 1.00 83.25 89 ALA A CA 1
ATOM 699 C C . ALA A 1 89 ? 10.780 7.567 15.309 1.00 83.25 89 ALA A C 1
ATOM 701 O O . ALA A 1 89 ? 10.415 8.715 15.582 1.00 83.25 89 ALA A O 1
ATOM 702 N N . PRO A 1 90 ? 10.932 6.638 16.276 1.00 86.94 90 PRO A N 1
ATOM 703 C CA . PRO A 1 90 ? 10.665 6.934 17.675 1.00 86.94 90 PRO A CA 1
ATOM 704 C C . PRO A 1 90 ? 11.732 7.883 18.236 1.00 86.94 90 PRO A C 1
ATOM 706 O O . PRO A 1 90 ? 12.935 7.684 18.062 1.00 86.94 90 PRO A O 1
ATOM 709 N N . GLN A 1 91 ? 11.292 8.914 18.952 1.00 88.75 91 GLN A N 1
ATOM 710 C CA . GLN A 1 91 ? 12.161 9.836 19.674 1.00 88.75 91 GLN A CA 1
ATOM 711 C C . GLN A 1 91 ? 12.671 9.208 20.977 1.00 88.75 91 GLN A C 1
ATOM 713 O O . GLN A 1 91 ? 12.126 8.234 21.509 1.00 88.75 91 GLN A O 1
ATOM 718 N N . ARG A 1 92 ? 13.723 9.811 21.543 1.00 88.12 92 ARG A N 1
ATOM 719 C CA . ARG A 1 92 ? 14.278 9.396 22.834 1.00 88.12 92 ARG A CA 1
ATOM 720 C C . ARG A 1 92 ? 13.192 9.451 23.915 1.00 88.12 92 ARG A C 1
ATOM 722 O O . ARG A 1 92 ? 12.639 10.509 24.187 1.00 88.12 92 ARG A O 1
ATOM 729 N N . GLY A 1 93 ? 12.933 8.312 24.557 1.00 87.88 93 GLY A N 1
ATOM 730 C CA . GLY A 1 93 ? 11.905 8.178 25.594 1.00 87.88 93 GLY A CA 1
ATOM 731 C C . GLY A 1 93 ? 10.617 7.491 25.130 1.00 87.88 93 GLY A C 1
ATOM 732 O O . GLY A 1 93 ? 9.775 7.183 25.972 1.00 87.88 93 GLY A O 1
ATOM 733 N N . CYS A 1 94 ? 10.467 7.180 23.837 1.00 89.75 94 CYS A N 1
ATOM 734 C CA . CYS A 1 94 ? 9.417 6.265 23.399 1.00 89.75 94 CYS A CA 1
ATOM 735 C C . CYS A 1 94 ? 9.611 4.882 24.044 1.00 89.75 94 CYS A C 1
ATOM 737 O O . CYS A 1 94 ? 10.700 4.310 24.023 1.00 89.75 94 CYS A O 1
ATOM 739 N N . ARG A 1 95 ? 8.534 4.334 24.618 1.00 86.38 95 ARG A N 1
ATOM 740 C CA . ARG A 1 95 ? 8.545 3.023 25.289 1.00 86.38 95 ARG A CA 1
ATOM 741 C C . ARG A 1 95 ? 8.584 1.846 24.308 1.00 86.38 95 ARG A C 1
ATOM 743 O O . ARG A 1 95 ? 8.888 0.728 24.714 1.00 86.38 95 ARG A O 1
ATOM 750 N N . TYR A 1 96 ? 8.258 2.090 23.042 1.00 84.38 96 TYR A N 1
ATOM 751 C CA . TYR A 1 96 ? 8.240 1.080 21.993 1.00 84.38 96 TYR A CA 1
ATOM 752 C C . TYR A 1 96 ? 9.534 1.164 21.172 1.00 84.38 96 TYR A C 1
ATOM 754 O O . TYR A 1 96 ? 9.824 2.228 20.623 1.00 84.38 96 TYR A O 1
ATOM 762 N N . PRO A 1 97 ? 10.333 0.085 21.096 1.00 75.94 97 PRO A N 1
ATOM 763 C CA . PRO A 1 97 ? 11.529 0.077 20.265 1.00 75.94 97 PRO A CA 1
ATOM 764 C C . PRO A 1 97 ? 11.155 0.090 18.778 1.00 75.94 97 PRO A C 1
ATOM 766 O O . PRO A 1 97 ? 10.104 -0.426 18.394 1.00 75.94 97 PRO A O 1
ATOM 769 N N . ALA A 1 98 ? 12.041 0.641 17.945 1.00 77.94 98 ALA A N 1
ATOM 770 C CA . ALA A 1 98 ? 11.920 0.521 16.496 1.00 77.94 98 ALA A CA 1
ATOM 771 C C . ALA A 1 98 ? 11.946 -0.963 16.094 1.00 77.94 98 ALA A C 1
ATOM 773 O O . ALA A 1 98 ? 12.779 -1.730 16.588 1.00 77.94 98 ALA A O 1
ATOM 774 N N . ASN A 1 99 ? 11.039 -1.365 15.204 1.00 79.75 99 ASN A N 1
ATOM 775 C CA . ASN A 1 99 ? 11.021 -2.713 14.650 1.00 79.75 99 ASN A CA 1
ATOM 776 C C . ASN A 1 99 ? 11.648 -2.712 13.256 1.00 79.75 99 ASN A C 1
ATOM 778 O O . ASN A 1 99 ? 10.972 -2.392 12.288 1.00 79.75 99 ASN A O 1
ATOM 782 N N . TRP A 1 100 ? 12.907 -3.126 13.144 1.00 75.62 100 TRP A N 1
ATOM 783 C CA . TRP A 1 100 ? 13.620 -3.199 11.861 1.00 75.62 100 TRP A CA 1
ATOM 784 C C . TRP A 1 100 ? 13.095 -4.279 10.906 1.00 75.62 100 TRP A C 1
ATOM 786 O O . TRP A 1 100 ? 13.444 -4.268 9.734 1.00 75.62 100 TRP A O 1
ATOM 796 N N . ALA A 1 101 ? 12.249 -5.193 11.391 1.00 75.50 101 ALA A N 1
ATOM 797 C CA . ALA A 1 101 ? 11.527 -6.154 10.560 1.00 75.50 101 ALA A CA 1
ATOM 798 C C . ALA A 1 101 ? 10.147 -5.634 10.113 1.00 75.50 101 ALA A C 1
ATOM 800 O O . ALA A 1 101 ? 9.371 -6.384 9.524 1.00 75.50 101 ALA A O 1
ATOM 801 N N . ALA A 1 102 ? 9.801 -4.381 10.435 1.00 77.06 102 ALA A N 1
ATOM 802 C CA . ALA A 1 102 ? 8.564 -3.777 9.966 1.00 77.06 102 ALA A CA 1
ATOM 803 C C . ALA A 1 102 ? 8.590 -3.628 8.448 1.00 77.06 102 ALA A C 1
ATOM 805 O O . ALA A 1 102 ? 9.642 -3.372 7.858 1.00 77.06 102 ALA A O 1
ATOM 806 N N . LEU A 1 103 ? 7.402 -3.738 7.853 1.00 76.25 103 LEU A N 1
ATOM 807 C CA . LEU A 1 103 ? 7.192 -3.704 6.410 1.00 76.25 103 LEU A CA 1
ATOM 808 C C . LEU A 1 103 ? 7.900 -2.491 5.777 1.00 76.25 103 LEU A C 1
ATOM 810 O O . LEU A 1 103 ? 8.643 -2.667 4.819 1.00 76.25 103 LEU A O 1
ATOM 814 N N . GLU A 1 104 ? 7.794 -1.319 6.417 1.00 72.69 104 GLU A N 1
ATOM 815 C CA . GLU A 1 104 ? 8.439 -0.057 6.017 1.00 72.69 104 GLU A CA 1
ATOM 816 C C . GLU A 1 104 ? 9.965 -0.146 5.828 1.00 72.69 104 GLU A C 1
ATOM 818 O O . GLU A 1 104 ? 10.510 0.495 4.931 1.00 72.69 104 GLU A O 1
ATOM 823 N N . TYR A 1 105 ? 10.662 -0.952 6.634 1.00 71.75 105 TYR A N 1
ATOM 824 C CA . TYR A 1 105 ? 12.115 -1.117 6.527 1.00 71.75 105 TYR A CA 1
ATOM 825 C C . TYR A 1 105 ? 12.519 -2.257 5.599 1.00 71.75 105 TYR A C 1
ATOM 827 O O . TYR A 1 105 ? 13.503 -2.122 4.876 1.00 71.75 105 TYR A O 1
ATOM 835 N N . VAL A 1 106 ? 11.775 -3.367 5.598 1.00 66.38 106 VAL A N 1
ATOM 836 C CA . VAL A 1 106 ? 12.112 -4.535 4.763 1.00 66.38 106 VAL A CA 1
ATOM 837 C C . VAL A 1 106 ? 11.792 -4.303 3.287 1.00 66.38 106 VAL A C 1
ATOM 839 O O . VAL A 1 106 ? 12.457 -4.867 2.430 1.00 66.38 106 VAL A O 1
ATOM 842 N N . HIS A 1 107 ? 10.839 -3.421 2.965 1.00 63.91 107 HIS A N 1
ATOM 843 C CA . HIS A 1 107 ? 10.551 -3.030 1.581 1.00 63.91 107 HIS A CA 1
ATOM 844 C C . HIS A 1 107 ? 11.329 -1.783 1.123 1.00 63.91 107 HIS A C 1
ATOM 846 O O . HIS A 1 107 ? 11.105 -1.294 0.012 1.00 63.91 107 HIS A O 1
ATOM 852 N N . GLY A 1 108 ? 12.168 -1.203 1.991 1.00 54.19 108 GLY A N 1
ATOM 853 C CA . GLY A 1 108 ? 12.854 0.085 1.817 1.00 54.19 108 GLY A CA 1
ATOM 854 C C . GLY A 1 108 ? 14.050 0.053 0.862 1.00 54.19 108 GLY A C 1
ATOM 855 O O . GLY A 1 108 ? 15.064 0.689 1.142 1.00 54.19 108 GLY A O 1
ATOM 856 N N . GLY A 1 109 ? 13.945 -0.710 -0.230 1.00 60.91 109 GLY A N 1
ATOM 857 C CA . GLY A 1 109 ? 14.955 -0.813 -1.279 1.00 60.91 109 GLY A CA 1
ATOM 858 C C . GLY A 1 109 ? 14.953 0.380 -2.238 1.00 60.91 109 GLY A C 1
ATOM 859 O O . GLY A 1 109 ? 15.088 1.519 -1.797 1.00 60.91 109 GLY A O 1
ATOM 860 N N . ASP A 1 110 ? 14.741 0.135 -3.537 1.00 52.06 110 ASP A N 1
ATOM 861 C CA . ASP A 1 110 ? 14.784 1.132 -4.628 1.00 52.06 110 ASP A CA 1
ATOM 862 C C . ASP A 1 110 ? 13.830 2.340 -4.462 1.00 52.06 110 ASP A C 1
ATOM 864 O O . ASP A 1 110 ? 13.852 3.271 -5.259 1.00 52.06 110 ASP A O 1
ATOM 868 N N . MET A 1 111 ? 13.035 2.376 -3.386 1.00 63.72 111 MET A N 1
ATOM 869 C CA . MET A 1 111 ? 12.167 3.485 -2.983 1.00 63.72 111 MET A CA 1
ATOM 870 C C . MET A 1 111 ? 12.696 4.285 -1.773 1.00 63.72 111 MET A C 1
ATOM 872 O O . MET A 1 111 ? 11.943 5.051 -1.168 1.00 63.72 111 MET A O 1
ATOM 876 N N . LEU A 1 112 ? 13.977 4.131 -1.406 1.00 63.62 112 LEU A N 1
ATOM 877 C CA . LEU A 1 112 ? 14.606 4.750 -0.226 1.00 63.62 112 LEU A CA 1
ATOM 878 C C . LEU A 1 112 ? 14.424 6.278 -0.166 1.00 63.62 112 LEU A C 1
ATOM 880 O O . LEU A 1 112 ? 14.312 6.864 0.912 1.00 63.62 112 LEU A O 1
ATOM 884 N N . VAL A 1 113 ? 14.381 6.944 -1.324 1.00 70.19 113 VAL A N 1
ATOM 885 C CA . VAL A 1 113 ? 14.148 8.391 -1.405 1.00 70.19 113 VAL A CA 1
ATOM 886 C C . VAL A 1 113 ? 12.647 8.672 -1.470 1.00 70.19 113 VAL A C 1
ATOM 888 O O . VAL A 1 113 ? 12.072 8.854 -2.546 1.00 70.19 113 VAL A O 1
ATOM 891 N N . THR A 1 114 ? 12.021 8.781 -0.299 1.00 72.81 114 THR A N 1
ATOM 892 C CA . THR A 1 114 ? 10.567 8.979 -0.128 1.00 72.81 114 THR A CA 1
ATOM 893 C C . THR A 1 114 ? 9.987 10.178 -0.888 1.00 72.81 114 THR A C 1
ATOM 895 O O . THR A 1 114 ? 8.814 10.169 -1.249 1.00 72.81 114 THR A O 1
ATOM 898 N N . THR A 1 115 ? 10.791 11.203 -1.185 1.00 77.12 115 THR A N 1
ATOM 899 C CA . THR A 1 115 ? 10.347 12.406 -1.912 1.00 77.12 115 THR A CA 1
ATOM 900 C C . THR A 1 115 ? 10.210 12.215 -3.418 1.00 77.12 115 THR A C 1
ATOM 902 O O . THR A 1 115 ? 9.620 13.061 -4.085 1.00 77.12 115 THR A O 1
ATOM 905 N N . SER A 1 116 ? 10.779 11.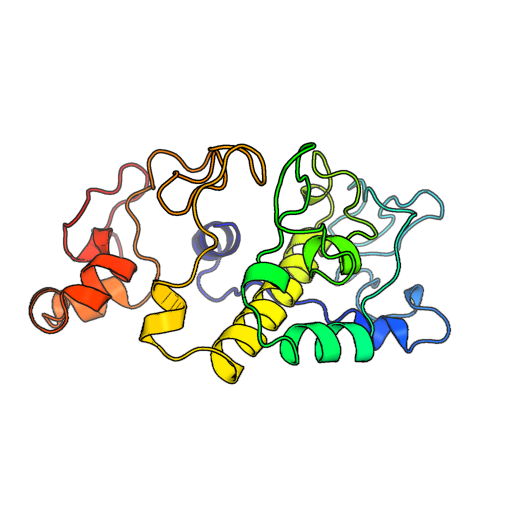146 -3.974 1.00 76.31 116 SER A N 1
ATOM 906 C CA . SER A 1 116 ? 10.863 10.965 -5.428 1.00 76.31 116 SER A CA 1
ATOM 907 C C . SER A 1 116 ? 10.635 9.529 -5.898 1.00 76.31 116 SER A C 1
ATOM 909 O O . SER A 1 116 ? 10.485 9.307 -7.094 1.00 76.31 116 SER A O 1
ATOM 911 N N . ALA A 1 117 ? 10.517 8.589 -4.958 1.00 80.06 117 ALA A N 1
ATOM 912 C CA . ALA A 1 117 ? 10.142 7.196 -5.159 1.00 80.06 117 ALA A CA 1
ATOM 913 C C . ALA A 1 117 ? 9.015 7.013 -6.193 1.00 80.06 117 ALA A C 1
ATOM 915 O O . ALA A 1 117 ? 9.179 6.311 -7.184 1.00 80.06 117 ALA A O 1
ATOM 916 N N . ALA A 1 118 ? 7.899 7.726 -6.025 1.00 84.19 118 ALA A N 1
ATOM 917 C CA . ALA A 1 118 ? 6.724 7.590 -6.887 1.00 84.19 118 ALA A CA 1
ATOM 918 C C . ALA A 1 118 ? 6.912 8.062 -8.348 1.00 84.19 118 ALA A C 1
ATOM 9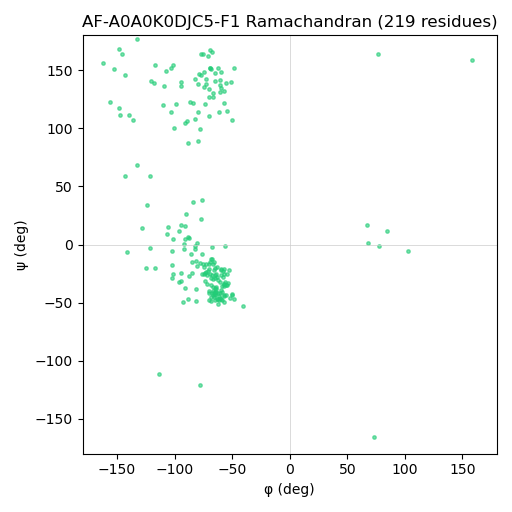20 O O . ALA A 1 118 ? 5.975 7.954 -9.136 1.00 84.19 118 ALA A O 1
ATOM 921 N N . ASN A 1 119 ? 8.087 8.591 -8.718 1.00 81.12 119 ASN A N 1
ATOM 922 C CA . ASN A 1 119 ? 8.425 8.866 -10.117 1.00 81.12 119 ASN A CA 1
ATOM 923 C C . ASN A 1 119 ? 8.756 7.589 -10.900 1.00 81.12 119 ASN A C 1
ATOM 925 O O . ASN A 1 119 ? 8.715 7.620 -12.125 1.00 81.12 119 ASN A O 1
ATOM 929 N N . ASP A 1 120 ? 9.092 6.492 -10.220 1.00 81.50 120 ASP A N 1
ATOM 930 C CA . ASP A 1 120 ? 9.249 5.186 -10.850 1.00 81.50 120 ASP A CA 1
ATOM 931 C C . ASP A 1 120 ? 7.870 4.508 -10.971 1.00 81.50 120 ASP A C 1
ATOM 933 O O . ASP A 1 120 ? 7.199 4.321 -9.953 1.00 81.50 120 ASP A O 1
ATOM 937 N N . PRO A 1 121 ? 7.401 4.129 -12.174 1.00 80.31 121 PRO A N 1
ATOM 938 C CA . PRO A 1 121 ? 6.110 3.456 -12.338 1.00 80.31 121 PRO A CA 1
ATOM 939 C C . PRO A 1 121 ? 6.011 2.127 -11.570 1.00 80.31 121 PRO A C 1
ATOM 941 O O . PRO A 1 121 ? 4.908 1.740 -11.162 1.00 80.31 121 PRO A O 1
ATOM 944 N N . VAL A 1 122 ? 7.132 1.441 -11.309 1.00 86.00 122 VAL A N 1
ATOM 945 C CA . VAL A 1 122 ? 7.123 0.197 -10.527 1.00 86.00 122 VAL A CA 1
ATOM 946 C C . VAL A 1 122 ? 6.715 0.442 -9.069 1.00 86.00 122 VAL A C 1
ATOM 948 O O . VAL A 1 122 ? 6.168 -0.462 -8.439 1.00 86.00 122 VAL A O 1
ATOM 951 N N . PHE A 1 123 ? 6.853 1.677 -8.562 1.00 86.31 123 PHE A N 1
ATOM 952 C CA . PHE A 1 123 ? 6.451 2.089 -7.211 1.00 86.31 123 PHE A CA 1
ATOM 953 C C . PHE A 1 123 ? 5.038 1.634 -6.860 1.00 86.31 123 PHE A C 1
ATOM 955 O O . PHE A 1 123 ? 4.798 1.089 -5.786 1.00 86.31 123 PHE A O 1
ATOM 962 N N . PHE A 1 124 ? 4.088 1.847 -7.769 1.00 89.44 124 PHE A N 1
ATOM 963 C CA . PHE A 1 124 ? 2.686 1.546 -7.504 1.00 89.44 124 PHE A CA 1
ATOM 964 C C . PHE A 1 124 ? 2.420 0.040 -7.481 1.00 89.44 124 PHE A C 1
ATOM 966 O O . PHE A 1 124 ? 1.626 -0.415 -6.667 1.00 89.44 124 PHE A O 1
ATOM 973 N N . ASN A 1 125 ? 3.133 -0.734 -8.302 1.00 91.31 125 ASN A N 1
ATOM 974 C CA . ASN A 1 125 ? 3.050 -2.195 -8.314 1.00 91.31 125 ASN A CA 1
ATOM 975 C C . ASN A 1 125 ? 3.671 -2.793 -7.044 1.00 91.31 125 ASN A C 1
ATOM 977 O O . ASN A 1 125 ? 3.106 -3.699 -6.433 1.00 91.31 125 ASN A O 1
ATOM 981 N N . HIS A 1 126 ? 4.813 -2.249 -6.620 1.00 89.12 126 HIS A N 1
ATOM 982 C CA . HIS A 1 126 ? 5.464 -2.608 -5.362 1.00 89.12 126 HIS A CA 1
ATOM 983 C C . HIS A 1 126 ? 4.574 -2.287 -4.158 1.00 89.12 126 HIS A C 1
ATOM 985 O O . HIS A 1 126 ? 4.329 -3.141 -3.312 1.00 89.12 126 HIS A O 1
ATOM 991 N N . HIS A 1 127 ? 4.004 -1.081 -4.099 1.00 90.56 127 HIS A N 1
ATOM 992 C CA . HIS A 1 127 ? 3.119 -0.700 -2.999 1.00 90.56 127 HIS A CA 1
ATOM 993 C C . HIS A 1 127 ? 1.776 -1.447 -3.003 1.00 90.56 127 HIS A C 1
ATOM 995 O O . HIS A 1 127 ? 1.214 -1.647 -1.929 1.00 90.56 127 HIS A O 1
ATOM 1001 N N . SER A 1 128 ? 1.299 -1.937 -4.153 1.00 93.50 128 SER A N 1
ATOM 1002 C CA . SER A 1 128 ? 0.194 -2.906 -4.201 1.00 93.50 128 SER A CA 1
ATOM 1003 C C . SER A 1 128 ? 0.565 -4.247 -3.552 1.00 93.50 128 SER A C 1
ATOM 1005 O O . SER A 1 128 ? -0.270 -4.839 -2.874 1.00 93.50 128 SER A O 1
ATOM 1007 N N . LEU A 1 129 ? 1.810 -4.726 -3.703 1.00 92.81 129 LEU A N 1
ATOM 1008 C CA . LEU A 1 129 ? 2.276 -5.926 -2.990 1.00 92.81 129 LEU A CA 1
ATOM 1009 C C . LEU A 1 129 ? 2.354 -5.668 -1.479 1.00 92.81 129 LEU A C 1
ATOM 1011 O O . LEU A 1 129 ? 1.918 -6.499 -0.687 1.00 92.81 129 LEU A O 1
ATOM 1015 N N . VAL A 1 130 ? 2.885 -4.515 -1.071 1.00 91.38 130 VAL A N 1
ATOM 1016 C CA . VAL A 1 130 ? 2.945 -4.106 0.343 1.00 91.38 130 VAL A CA 1
ATOM 1017 C C . VAL A 1 130 ? 1.542 -4.075 0.966 1.00 91.38 130 VAL A C 1
ATOM 1019 O O . VAL A 1 130 ? 1.352 -4.600 2.064 1.00 91.38 130 VAL A O 1
ATOM 1022 N N . ASP A 1 131 ? 0.552 -3.528 0.256 1.00 92.50 131 ASP A N 1
ATOM 1023 C CA . ASP A 1 131 ? -0.852 -3.519 0.690 1.00 92.50 131 ASP A CA 1
ATOM 1024 C C . ASP A 1 131 ? -1.438 -4.939 0.784 1.00 92.50 131 ASP A C 1
ATOM 1026 O O . ASP A 1 131 ? -2.079 -5.283 1.779 1.00 92.50 131 ASP A O 1
ATOM 1030 N N . LEU A 1 132 ? -1.126 -5.810 -0.183 1.00 94.50 132 LEU A N 1
ATOM 1031 C CA . LEU A 1 132 ? -1.515 -7.221 -0.142 1.00 94.50 132 LEU A CA 1
ATOM 1032 C C . LEU A 1 132 ? -0.933 -7.943 1.084 1.00 94.50 132 LEU A C 1
ATOM 1034 O O . LEU A 1 132 ? -1.666 -8.646 1.781 1.00 94.50 132 LEU A O 1
ATOM 1038 N N . ILE A 1 133 ? 0.355 -7.756 1.390 1.00 93.81 133 ILE A N 1
ATOM 1039 C CA . ILE A 1 133 ? 1.003 -8.343 2.577 1.00 93.81 133 ILE A CA 1
ATOM 1040 C C . ILE A 1 133 ? 0.323 -7.843 3.859 1.00 93.81 133 ILE A C 1
ATOM 1042 O O . ILE A 1 133 ? 0.071 -8.627 4.782 1.00 93.81 133 ILE A O 1
ATOM 1046 N N . TRP A 1 134 ? -0.006 -6.550 3.917 1.00 93.12 134 TRP A N 1
ATOM 1047 C CA . TRP A 1 134 ? -0.737 -5.973 5.040 1.00 93.12 134 TRP A CA 1
ATOM 1048 C C . TRP A 1 134 ? -2.128 -6.600 5.194 1.00 93.12 134 TRP A C 1
ATOM 1050 O O . TRP A 1 134 ? -2.473 -7.031 6.295 1.00 93.12 134 TRP A O 1
ATOM 1060 N N . GLU A 1 135 ? -2.905 -6.747 4.118 1.00 94.69 135 GLU A N 1
ATOM 1061 C CA . GLU A 1 135 ? -4.226 -7.385 4.191 1.00 94.69 135 GLU A CA 1
ATOM 1062 C C . GLU A 1 135 ? -4.132 -8.882 4.534 1.00 94.69 135 GLU A C 1
ATOM 1064 O O . GLU A 1 135 ? -4.925 -9.371 5.339 1.00 94.69 135 GLU A O 1
ATOM 1069 N N . MET A 1 136 ? -3.127 -9.611 4.034 1.00 95.31 136 MET A N 1
ATOM 1070 C CA . MET A 1 136 ? -2.864 -11.001 4.443 1.00 95.31 136 MET A CA 1
ATOM 1071 C C . MET A 1 136 ? -2.638 -11.111 5.956 1.00 95.31 136 MET A C 1
ATOM 1073 O O . MET A 1 136 ? -3.187 -11.999 6.621 1.00 95.31 136 MET A O 1
ATOM 1077 N N . TRP A 1 137 ? -1.856 -10.193 6.529 1.00 95.31 137 TRP A N 1
ATOM 1078 C CA . TRP A 1 137 ? -1.678 -10.108 7.976 1.00 95.31 137 TRP A CA 1
ATOM 1079 C C . TRP A 1 137 ? -3.002 -9.782 8.685 1.00 95.31 137 TRP A C 1
ATOM 1081 O O . TRP A 1 137 ? -3.377 -10.478 9.630 1.00 95.31 137 TRP A O 1
ATOM 1091 N N . ARG A 1 138 ? -3.767 -8.796 8.201 1.00 95.19 138 ARG A N 1
ATOM 1092 C CA . ARG A 1 138 ? -5.059 -8.407 8.793 1.00 95.19 138 ARG A CA 1
ATOM 1093 C C . ARG A 1 138 ? -6.050 -9.569 8.820 1.00 95.19 138 ARG A C 1
ATOM 1095 O O . ARG A 1 138 ? -6.646 -9.831 9.860 1.00 95.19 138 ARG A O 1
ATOM 1102 N N . VAL A 1 139 ? -6.208 -10.293 7.713 1.00 95.25 139 VAL A N 1
ATOM 1103 C CA . VAL A 1 139 ? -7.114 -11.452 7.615 1.00 95.25 139 VAL A CA 1
ATOM 1104 C C . VAL A 1 139 ? -6.678 -12.594 8.534 1.00 95.25 139 VAL A C 1
ATOM 1106 O O . VAL A 1 139 ? -7.527 -13.270 9.112 1.00 95.25 139 VAL A O 1
ATOM 1109 N N . SER A 1 140 ? -5.371 -12.818 8.688 1.00 95.50 140 SER A N 1
ATOM 1110 C CA . SER A 1 140 ? -4.845 -13.934 9.485 1.00 95.50 140 SER A CA 1
ATOM 1111 C C . SER A 1 140 ? -4.738 -13.642 10.985 1.00 95.50 140 SER A C 1
ATOM 1113 O O . SER A 1 140 ? -4.744 -14.579 11.787 1.00 95.50 140 SER A O 1
ATOM 1115 N N . ARG A 1 141 ? -4.626 -12.369 11.387 1.00 95.56 141 ARG A N 1
ATOM 1116 C CA . ARG A 1 141 ? -4.326 -11.969 12.776 1.00 95.56 141 ARG A CA 1
ATOM 1117 C C . ARG A 1 141 ? -5.413 -11.170 13.466 1.00 95.56 141 ARG A C 1
ATOM 1119 O O . ARG A 1 141 ? -5.411 -11.119 14.695 1.00 95.56 141 ARG A O 1
ATOM 1126 N N . GLN A 1 142 ? -6.320 -10.555 12.716 1.00 95.25 142 GLN A N 1
ATOM 1127 C CA . GLN A 1 142 ? -7.317 -9.650 13.269 1.00 95.25 142 GLN A CA 1
ATOM 1128 C C . GLN A 1 142 ? -8.738 -10.127 12.970 1.00 95.25 142 GLN A C 1
ATOM 1130 O O . GLN A 1 142 ? -9.075 -10.564 11.870 1.00 95.25 142 GLN A O 1
ATOM 1135 N N . THR A 1 143 ? -9.624 -9.970 13.950 1.00 94.81 143 THR A N 1
ATOM 1136 C CA . THR A 1 143 ? -11.066 -10.050 13.705 1.00 94.81 143 THR A CA 1
ATOM 1137 C C . THR A 1 143 ? -11.529 -8.869 12.851 1.00 94.81 143 THR A C 1
ATOM 1139 O O . THR A 1 143 ? -10.839 -7.857 12.720 1.00 94.81 143 THR A O 1
ATOM 1142 N N . ARG A 1 144 ? -12.748 -8.948 12.300 1.00 88.19 144 ARG A N 1
ATOM 1143 C CA . ARG A 1 144 ? -13.358 -7.822 11.572 1.00 88.19 144 ARG A CA 1
ATOM 1144 C C . ARG A 1 144 ? -13.348 -6.523 12.390 1.00 88.19 144 ARG A C 1
ATOM 1146 O O . ARG A 1 144 ? -12.920 -5.502 11.878 1.00 88.19 144 ARG A O 1
ATOM 1153 N N . THR A 1 145 ? -13.734 -6.572 13.664 1.00 90.06 145 THR A N 1
ATOM 1154 C CA . THR A 1 145 ? -13.729 -5.385 14.535 1.00 90.06 145 THR A CA 1
ATOM 1155 C C . THR A 1 145 ? -12.316 -4.861 14.783 1.00 90.06 145 THR A C 1
ATOM 1157 O O . THR A 1 145 ? -12.085 -3.656 14.759 1.00 90.06 145 THR A O 1
ATOM 1160 N N . GLN A 1 146 ? -11.344 -5.750 14.999 1.00 92.75 146 GLN A N 1
ATOM 1161 C CA . GLN A 1 146 ? -9.950 -5.353 15.213 1.00 92.75 146 GLN A CA 1
ATOM 1162 C C . GLN A 1 146 ? -9.354 -4.671 13.980 1.00 92.75 146 GLN A C 1
ATOM 1164 O O . GLN A 1 146 ? -8.662 -3.671 14.123 1.00 92.75 146 GLN A O 1
ATOM 1169 N N . ARG A 1 147 ? -9.694 -5.148 12.778 1.00 90.94 147 ARG A N 1
ATOM 1170 C CA . ARG A 1 147 ? -9.283 -4.554 11.499 1.00 90.94 147 ARG A CA 1
ATOM 1171 C C . ARG A 1 147 ? -9.706 -3.093 11.320 1.00 90.94 147 ARG A C 1
ATOM 1173 O O . ARG A 1 147 ? -9.089 -2.405 10.514 1.00 90.94 147 ARG A O 1
ATOM 1180 N N . GLU A 1 148 ? -10.733 -2.643 12.034 1.00 87.44 148 GLU A N 1
ATOM 1181 C CA . GLU A 1 148 ? -11.271 -1.278 11.964 1.00 87.44 148 GLU A CA 1
ATOM 1182 C C . GLU A 1 148 ? -10.830 -0.401 13.149 1.00 87.44 148 GLU A C 1
ATOM 1184 O O . GLU A 1 148 ? -10.935 0.818 13.082 1.00 87.44 148 GLU A O 1
ATOM 1189 N N . THR A 1 149 ? -10.346 -1.004 14.241 1.00 88.50 149 THR A N 1
ATOM 1190 C CA . THR A 1 149 ? -10.133 -0.302 15.524 1.00 88.50 149 THR A CA 1
ATOM 1191 C C . THR A 1 149 ? -8.716 -0.406 16.082 1.00 88.50 149 THR A C 1
ATOM 1193 O O . THR A 1 149 ? -8.331 0.409 16.918 1.00 88.50 149 THR A O 1
ATOM 1196 N N . GLN A 1 150 ? -7.920 -1.391 15.660 1.00 91.81 150 GLN A N 1
ATOM 1197 C CA . GLN A 1 150 ? -6.550 -1.551 16.141 1.00 91.81 150 GLN A CA 1
ATOM 1198 C C . GLN A 1 150 ? -5.594 -0.636 15.381 1.00 91.81 150 GLN A C 1
ATOM 1200 O O . GLN A 1 150 ? -5.231 -0.899 14.237 1.00 91.81 150 GLN A O 1
ATOM 1205 N N . TYR A 1 151 ? -5.137 0.399 16.075 1.00 92.56 151 TYR A N 1
ATOM 1206 C CA . TYR A 1 151 ? -4.096 1.315 15.634 1.00 92.56 151 TYR A CA 1
ATOM 1207 C C . TYR A 1 151 ? -3.236 1.704 16.851 1.00 92.56 151 TYR A C 1
ATOM 1209 O O . TYR A 1 151 ? -3.770 1.742 17.966 1.00 92.56 151 TYR A O 1
ATOM 1217 N N . PRO A 1 152 ? -1.912 1.928 16.712 1.00 90.94 152 PRO A N 1
ATOM 1218 C CA . PRO A 1 152 ? -1.072 2.313 17.842 1.00 90.94 152 PRO A CA 1
ATOM 1219 C C . PRO A 1 152 ? -1.593 3.571 18.542 1.00 90.94 152 PRO A C 1
ATOM 1221 O O . PRO A 1 152 ? -2.025 4.520 17.899 1.00 90.94 152 PRO A O 1
ATOM 1224 N N . SER A 1 153 ? -1.547 3.585 19.875 1.00 90.25 153 SER A N 1
ATOM 1225 C CA . SER A 1 153 ? -1.995 4.739 20.657 1.00 90.25 153 SER A CA 1
ATOM 1226 C C . SER A 1 153 ? -1.189 5.992 20.317 1.00 90.25 153 SER A C 1
ATOM 1228 O O . SER A 1 153 ? 0.045 5.929 20.288 1.00 90.25 153 SER A O 1
ATOM 1230 N N . ASP A 1 154 ? -1.879 7.122 20.190 1.00 93.12 154 ASP A N 1
ATOM 1231 C CA . ASP A 1 154 ? -1.277 8.428 19.940 1.00 93.12 154 ASP A CA 1
ATOM 1232 C C . ASP A 1 154 ? -0.211 8.756 20.996 1.00 93.12 154 ASP A C 1
ATOM 1234 O O . ASP A 1 154 ? -0.484 8.888 22.192 1.00 93.12 154 ASP A O 1
ATOM 1238 N N . ASN A 1 155 ? 1.039 8.856 20.551 1.00 91.88 155 ASN A N 1
ATOM 1239 C CA . ASN A 1 155 ? 2.169 9.198 21.401 1.00 91.88 155 ASN A CA 1
ATOM 1240 C C . ASN A 1 155 ? 3.191 9.994 20.591 1.00 91.88 155 ASN A C 1
ATOM 1242 O O . ASN A 1 155 ? 3.862 9.446 19.715 1.00 91.88 155 ASN A O 1
ATOM 1246 N N . SER A 1 156 ? 3.333 11.279 20.920 1.00 92.44 156 SER A N 1
ATOM 1247 C CA . SER A 1 156 ? 4.232 12.210 20.228 1.00 92.44 156 SER A CA 1
ATOM 1248 C C . SER A 1 156 ? 5.716 11.866 20.377 1.00 92.44 156 SER A C 1
ATOM 1250 O O . SER A 1 156 ? 6.521 12.291 19.553 1.00 92.44 156 SER A O 1
ATOM 1252 N N . LEU A 1 157 ? 6.088 11.073 21.390 1.00 92.38 157 LEU A N 1
ATOM 1253 C CA . LEU A 1 157 ? 7.447 10.544 21.518 1.00 92.38 157 LEU A CA 1
ATOM 1254 C C . LEU A 1 157 ? 7.702 9.395 20.541 1.00 92.38 157 LEU A C 1
ATOM 1256 O O . LEU A 1 157 ? 8.849 9.141 20.203 1.00 92.38 157 LEU A O 1
ATOM 1260 N N . CYS A 1 158 ? 6.668 8.677 20.105 1.00 90.50 158 CYS A N 1
ATOM 1261 C CA . CYS A 1 158 ? 6.809 7.493 19.257 1.00 90.50 158 CYS A CA 1
ATOM 1262 C C . CYS A 1 158 ? 6.495 7.769 17.781 1.00 90.50 158 CYS A C 1
ATOM 1264 O O . CYS A 1 158 ? 7.059 7.122 16.905 1.00 90.50 158 CYS A O 1
ATOM 1266 N N . SER A 1 159 ? 5.622 8.737 17.498 1.00 90.50 159 SER A N 1
ATOM 1267 C CA . SER A 1 159 ? 5.231 9.132 16.142 1.00 90.50 159 SER A CA 1
ATOM 1268 C C . SER A 1 159 ? 4.801 10.595 16.105 1.00 90.50 159 SER A C 1
ATOM 1270 O O . SER A 1 159 ? 4.276 11.117 17.087 1.00 90.50 159 SER A O 1
ATOM 1272 N N . SER A 1 160 ? 4.985 11.254 14.961 1.00 91.06 160 SER A N 1
ATOM 1273 C CA . SER A 1 160 ? 4.432 12.594 14.729 1.00 91.06 160 SER A CA 1
ATOM 1274 C C . SER A 1 160 ? 2.896 12.581 14.838 1.00 91.06 160 SER A C 1
ATOM 1276 O O . SER A 1 160 ? 2.286 11.599 14.410 1.00 91.06 160 SER A O 1
ATOM 1278 N N . PRO A 1 161 ? 2.243 13.673 15.295 1.00 91.38 161 PRO A N 1
ATOM 1279 C CA . PRO A 1 161 ? 0.782 13.807 15.269 1.00 91.38 161 PRO A CA 1
ATOM 1280 C C . PRO A 1 161 ? 0.139 13.562 13.898 1.00 91.38 161 PRO A C 1
ATOM 1282 O O . PRO A 1 161 ? -1.036 13.210 13.820 1.00 91.38 161 PRO A O 1
ATOM 1285 N N . ALA A 1 162 ? 0.911 13.705 12.815 1.00 89.62 162 ALA A N 1
ATOM 1286 C CA . ALA A 1 162 ? 0.492 13.354 11.459 1.00 89.62 162 ALA A CA 1
ATOM 1287 C C . ALA A 1 162 ? 0.109 11.866 11.292 1.00 89.62 162 ALA A C 1
ATOM 1289 O O . ALA A 1 162 ? -0.638 11.541 10.377 1.00 89.62 162 ALA A O 1
ATOM 1290 N N . HIS A 1 163 ? 0.599 10.985 12.170 1.00 89.62 163 HIS A N 1
ATOM 1291 C CA . HIS A 1 163 ? 0.350 9.540 12.153 1.00 89.62 163 HIS A CA 1
ATOM 1292 C C . HIS A 1 163 ? -0.613 9.081 13.256 1.00 89.62 163 HIS A C 1
ATOM 1294 O O . HIS A 1 163 ? -0.741 7.880 13.474 1.00 89.62 163 HIS A O 1
ATOM 1300 N N . PHE A 1 164 ? -1.260 9.996 13.980 1.00 91.75 164 PHE A N 1
ATOM 1301 C CA . PHE A 1 164 ? -2.263 9.635 14.986 1.00 91.75 164 PHE A CA 1
ATOM 1302 C C . PHE A 1 164 ? -3.519 9.060 14.331 1.00 91.75 164 PHE A C 1
ATOM 1304 O O . PHE A 1 164 ? -3.858 9.427 13.205 1.00 91.75 164 PHE A O 1
ATOM 1311 N N . ALA A 1 165 ? -4.219 8.176 15.045 1.00 88.88 165 ALA A N 1
ATOM 1312 C CA . ALA A 1 165 ? -5.280 7.338 14.471 1.00 88.88 165 ALA A CA 1
ATOM 1313 C C . ALA A 1 165 ? -6.402 8.143 13.790 1.00 88.88 165 ALA A C 1
ATOM 1315 O O . ALA A 1 165 ? -6.970 7.715 12.789 1.00 88.88 165 ALA A O 1
ATOM 1316 N N . ASN A 1 166 ? -6.711 9.322 14.336 1.00 86.56 166 ASN A N 1
ATOM 1317 C CA . ASN A 1 166 ? -7.788 10.191 13.859 1.00 86.56 166 ASN A CA 1
ATOM 1318 C C . ASN A 1 166 ? -7.291 11.366 13.000 1.00 86.56 166 ASN A C 1
ATOM 1320 O O . ASN A 1 166 ? -8.081 12.239 12.633 1.00 86.56 166 ASN A O 1
ATOM 1324 N N . THR A 1 167 ? -5.993 11.428 12.694 1.00 86.81 167 THR A N 1
ATOM 1325 C CA . THR A 1 167 ? -5.434 12.498 11.866 1.00 86.81 167 THR A CA 1
ATOM 1326 C C . THR A 1 167 ? -5.694 12.224 10.387 1.00 86.81 167 THR A C 1
ATOM 1328 O O . THR A 1 167 ? -5.543 11.110 9.893 1.00 86.81 167 THR A O 1
ATOM 1331 N N . 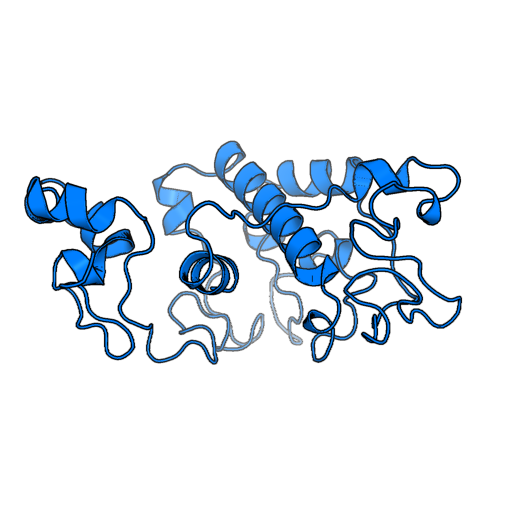ILE A 1 168 ? -6.069 13.267 9.644 1.00 84.75 168 ILE A N 1
ATOM 1332 C CA . ILE A 1 168 ? -6.246 13.177 8.193 1.00 84.75 168 ILE A CA 1
ATOM 1333 C C . ILE A 1 168 ? -4.874 13.020 7.529 1.00 84.75 168 ILE A C 1
ATOM 1335 O O . ILE A 1 168 ? -3.992 13.857 7.719 1.00 84.75 168 ILE A O 1
ATOM 1339 N N . MET A 1 169 ? -4.720 11.994 6.689 1.00 85.75 169 MET A N 1
ATOM 1340 C CA . MET A 1 169 ? -3.512 11.797 5.885 1.00 85.75 169 MET A CA 1
ATOM 1341 C C . MET A 1 169 ? -3.303 12.979 4.926 1.00 85.75 169 MET A C 1
ATOM 1343 O O . MET A 1 169 ? -4.091 13.201 4.004 1.00 85.75 169 MET A O 1
ATOM 1347 N N . ALA A 1 170 ? -2.235 13.747 5.124 1.00 85.56 170 ALA A N 1
ATOM 1348 C CA . ALA A 1 170 ? -1.864 14.834 4.223 1.00 85.56 170 ALA A CA 1
ATOM 1349 C C . ALA A 1 170 ? -1.259 14.291 2.907 1.00 85.56 170 ALA A C 1
ATOM 1351 O O . ALA A 1 170 ? -0.601 13.253 2.934 1.00 85.56 170 ALA A O 1
ATOM 1352 N N . PRO A 1 171 ? -1.435 14.974 1.756 1.00 85.88 171 PRO A N 1
ATOM 1353 C CA . PRO A 1 171 ? -2.239 16.174 1.512 1.00 85.88 171 PRO A CA 1
ATOM 1354 C C . PRO A 1 171 ? -3.681 15.837 1.089 1.00 85.88 171 PRO A C 1
ATOM 1356 O O . PRO A 1 171 ? -4.322 16.608 0.382 1.00 85.88 171 PRO A O 1
ATOM 1359 N N . PHE A 1 172 ? -4.219 14.682 1.480 1.00 77.38 172 PHE A N 1
ATOM 1360 C CA . PHE A 1 172 ? -5.502 14.181 0.980 1.00 77.38 172 PHE A CA 1
ATOM 1361 C C . PHE A 1 172 ? -6.734 14.859 1.606 1.00 77.38 172 PHE A C 1
ATOM 1363 O O . PHE A 1 172 ? -7.826 14.285 1.564 1.00 77.38 172 PHE A O 1
ATOM 1370 N N . SER A 1 173 ? -6.553 16.073 2.143 1.00 71.12 173 SER A N 1
ATOM 1371 C CA . SER A 1 173 ? -7.588 16.951 2.690 1.00 71.12 173 SER A CA 1
ATOM 1372 C C . SER A 1 173 ? -8.086 17.960 1.632 1.00 71.12 173 SER A C 1
ATOM 1374 O O . SER A 1 173 ? -7.262 18.509 0.900 1.00 71.12 173 SER A O 1
ATOM 1376 N N . PRO A 1 174 ? -9.397 18.257 1.558 1.00 65.94 174 PRO A N 1
ATOM 1377 C CA . PRO A 1 174 ? -10.466 17.558 2.266 1.00 65.94 174 PRO A CA 1
ATOM 1378 C C . PRO A 1 174 ? -10.518 16.098 1.805 1.00 65.94 174 PRO A C 1
ATOM 1380 O O . PRO A 1 174 ? -10.142 15.804 0.667 1.00 65.94 174 PRO A O 1
ATOM 1383 N N . MET A 1 175 ? -10.983 15.185 2.672 1.00 62.28 175 MET A N 1
ATOM 1384 C CA . MET A 1 175 ? -11.427 13.870 2.201 1.00 62.28 175 MET A CA 1
ATOM 1385 C C . MET A 1 175 ? -12.383 14.158 1.048 1.00 62.28 175 MET A C 1
ATOM 1387 O O . MET A 1 175 ? -13.463 14.708 1.264 1.00 62.28 175 MET A O 1
ATOM 1391 N N . THR A 1 176 ? -11.947 13.902 -0.185 1.00 65.00 176 THR A N 1
ATOM 1392 C CA . THR A 1 176 ? -12.813 14.096 -1.336 1.00 65.00 176 THR A CA 1
ATOM 1393 C C . THR A 1 176 ? -14.027 13.227 -1.068 1.00 65.00 176 THR A C 1
ATOM 1395 O O . THR A 1 176 ? -13.889 12.089 -0.624 1.00 65.00 176 THR A O 1
ATOM 1398 N N . CYS A 1 177 ? -15.217 13.780 -1.234 1.00 77.19 177 CYS A N 1
ATOM 1399 C CA . CYS A 1 177 ? -16.405 12.965 -1.140 1.00 77.19 177 CYS A CA 1
ATOM 1400 C C . CYS A 1 177 ? -16.424 12.048 -2.360 1.00 77.19 177 CYS A C 1
ATOM 1402 O O . CYS A 1 177 ? -16.546 12.548 -3.477 1.00 77.19 177 CYS A O 1
ATOM 1404 N N . PHE A 1 178 ? -16.226 10.744 -2.175 1.00 79.19 178 PHE A N 1
ATOM 1405 C CA . PHE A 1 178 ? -16.350 9.784 -3.264 1.00 79.19 178 PHE A CA 1
ATOM 1406 C C . PHE A 1 178 ? -16.903 8.437 -2.805 1.00 79.19 178 PHE A C 1
ATOM 1408 O O . PHE A 1 178 ? -16.968 8.147 -1.611 1.00 79.19 178 PHE A O 1
ATOM 1415 N N . ASN A 1 179 ? -17.343 7.646 -3.780 1.00 80.38 179 ASN A N 1
ATOM 1416 C CA . ASN A 1 179 ? -17.659 6.237 -3.600 1.00 80.38 179 ASN A CA 1
ATOM 1417 C C . ASN A 1 179 ? -16.385 5.417 -3.792 1.00 80.38 179 ASN A C 1
ATOM 1419 O O . ASN A 1 179 ? -15.761 5.485 -4.849 1.00 80.38 179 ASN A O 1
ATOM 1423 N N . GLU A 1 180 ? -16.026 4.639 -2.784 1.00 78.94 180 GLU A N 1
ATOM 1424 C CA . GLU A 1 180 ? -14.873 3.737 -2.794 1.00 78.94 180 GLU A CA 1
ATOM 1425 C C . GLU A 1 180 ? -15.133 2.497 -3.663 1.00 78.94 180 GLU A C 1
ATOM 1427 O O . GLU A 1 180 ? -14.203 1.873 -4.166 1.00 78.94 180 GLU A O 1
ATOM 1432 N N . LEU A 1 181 ? -16.407 2.140 -3.859 1.00 80.50 181 LEU A N 1
ATOM 1433 C CA . LEU A 1 181 ? -16.817 0.953 -4.602 1.00 80.50 181 LEU A CA 1
ATOM 1434 C C . LEU A 1 181 ? -17.640 1.334 -5.832 1.00 80.50 181 LEU A C 1
ATOM 1436 O O . LEU A 1 181 ? -18.525 2.190 -5.787 1.00 80.50 181 LEU A O 1
ATOM 1440 N N . GLN A 1 182 ? -17.379 0.641 -6.939 1.00 81.06 182 GLN A N 1
ATOM 1441 C CA . GLN A 1 182 ? -18.066 0.866 -8.213 1.00 81.06 182 GLN A CA 1
ATOM 1442 C C . GLN A 1 182 ? -19.583 0.638 -8.106 1.00 81.06 182 GLN A C 1
ATOM 1444 O O . GLN A 1 182 ? -20.365 1.324 -8.757 1.00 81.06 182 GLN A O 1
ATOM 1449 N N . CYS A 1 183 ? -20.008 -0.285 -7.239 1.00 84.75 183 CYS A N 1
ATOM 1450 C CA . CYS A 1 183 ? -21.412 -0.653 -7.056 1.00 84.75 183 CYS A CA 1
ATOM 1451 C C . CYS A 1 183 ? -22.196 0.294 -6.136 1.00 84.75 183 CYS A C 1
ATOM 1453 O O . CYS A 1 183 ? -23.396 0.096 -5.950 1.00 84.75 183 CYS A O 1
ATOM 1455 N N . CYS A 1 184 ? -21.563 1.324 -5.566 1.00 88.62 184 CYS A N 1
ATOM 1456 C CA . CYS A 1 184 ? -22.218 2.216 -4.610 1.00 88.62 184 CYS A CA 1
ATOM 1457 C C . CYS A 1 184 ? -23.481 2.890 -5.159 1.00 88.62 184 CYS A C 1
ATOM 1459 O O . CYS A 1 184 ? -24.447 3.054 -4.416 1.00 88.62 184 CYS A O 1
ATOM 1461 N N . SER A 1 185 ? -23.515 3.238 -6.451 1.00 88.00 185 SER A N 1
ATOM 1462 C CA . SER A 1 185 ? -24.711 3.805 -7.088 1.00 88.00 185 SER A CA 1
ATOM 1463 C C . SER A 1 185 ? -25.875 2.807 -7.114 1.00 88.00 185 SER A C 1
ATOM 1465 O O . SER A 1 185 ? -27.006 3.164 -6.786 1.00 88.00 185 SER A O 1
ATOM 1467 N N . ILE A 1 186 ? -25.597 1.545 -7.447 1.00 89.12 186 ILE A N 1
ATOM 1468 C CA . ILE A 1 186 ? -26.582 0.457 -7.524 1.00 89.12 186 ILE A CA 1
ATOM 1469 C C . ILE A 1 186 ? -27.101 0.096 -6.130 1.00 89.12 186 ILE A C 1
ATOM 1471 O O . ILE A 1 186 ? -28.310 -0.045 -5.935 1.00 89.12 186 ILE A O 1
ATOM 1475 N N . TRP A 1 187 ? -26.206 -0.023 -5.150 1.00 92.69 187 TRP A N 1
ATOM 1476 C CA . TRP A 1 187 ? -26.566 -0.354 -3.772 1.00 92.69 187 TRP A CA 1
ATOM 1477 C C . TRP A 1 187 ? -27.365 0.764 -3.106 1.00 92.69 187 TRP A C 1
ATOM 1479 O O . TRP A 1 187 ? -28.388 0.492 -2.482 1.00 92.69 187 TRP A O 1
ATOM 1489 N N . ALA A 1 188 ? -26.984 2.027 -3.318 1.00 92.75 188 ALA A N 1
ATOM 1490 C CA . ALA A 1 188 ? -27.761 3.158 -2.821 1.00 92.75 188 ALA A CA 1
ATOM 1491 C C . ALA A 1 188 ? -29.179 3.184 -3.415 1.00 92.75 188 ALA A C 1
ATOM 1493 O O . ALA A 1 188 ? -30.145 3.319 -2.668 1.00 92.75 188 ALA A O 1
ATOM 1494 N N . ARG A 1 189 ? -29.330 2.955 -4.732 1.00 91.75 189 ARG A N 1
ATOM 1495 C CA . ARG A 1 189 ? -30.655 2.829 -5.381 1.00 91.75 189 ARG A CA 1
ATOM 1496 C C . ARG A 1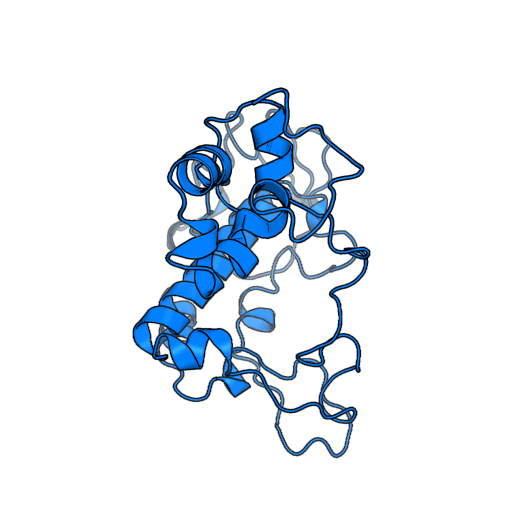 189 ? -31.460 1.629 -4.875 1.00 91.75 189 ARG A C 1
ATOM 1498 O O . ARG A 1 189 ? -32.684 1.678 -4.886 1.00 91.75 189 ARG A O 1
ATOM 1505 N N . SER A 1 190 ? -30.785 0.574 -4.426 1.00 94.31 190 SER A N 1
ATOM 1506 C CA . SER A 1 190 ? -31.404 -0.612 -3.817 1.00 94.31 190 SER A CA 1
ATOM 1507 C C . SER A 1 190 ? -31.779 -0.423 -2.336 1.00 94.31 190 SER A C 1
ATOM 1509 O O . SER A 1 190 ? -32.286 -1.356 -1.715 1.00 94.31 190 SER A O 1
ATOM 1511 N N . GLY A 1 191 ? -31.552 0.766 -1.764 1.00 94.69 191 GLY A N 1
ATOM 1512 C CA . GLY A 1 191 ? -31.897 1.095 -0.378 1.00 94.69 191 GLY A CA 1
ATOM 1513 C C . GLY A 1 191 ? -30.848 0.686 0.660 1.00 94.69 191 GLY A C 1
ATOM 1514 O O . GLY A 1 191 ? -31.120 0.746 1.856 1.00 94.69 191 GLY A O 1
ATOM 1515 N N . GLU A 1 192 ? -29.636 0.297 0.250 1.00 95.38 192 GLU A N 1
ATOM 1516 C CA . GLU A 1 192 ? -28.600 -0.157 1.193 1.00 95.38 192 GLU A CA 1
ATOM 1517 C C . GLU A 1 192 ? -28.150 0.945 2.159 1.00 95.38 192 GLU A C 1
ATOM 1519 O O . GLU A 1 192 ? -27.739 0.645 3.275 1.00 95.38 192 GLU A O 1
ATOM 1524 N N . CYS A 1 193 ? -28.284 2.225 1.787 1.00 94.56 193 CYS A N 1
ATOM 1525 C CA . CYS A 1 193 ? -27.965 3.345 2.682 1.00 94.56 193 CYS A CA 1
ATOM 1526 C C . CYS A 1 193 ? -28.782 3.313 3.988 1.00 94.56 193 CYS A C 1
ATOM 1528 O O . CYS A 1 193 ? -28.321 3.810 5.011 1.00 94.56 193 CYS A O 1
ATOM 1530 N N . GLU A 1 194 ? -29.982 2.727 3.956 1.00 96.31 194 GLU A N 1
ATOM 1531 C CA . GLU A 1 194 ? -30.861 2.575 5.120 1.00 96.31 194 GLU A CA 1
ATOM 1532 C C . GLU A 1 194 ? -30.714 1.195 5.774 1.00 96.31 194 GLU A C 1
ATOM 1534 O O . GLU A 1 194 ? -30.855 1.069 6.990 1.00 96.31 194 GLU A O 1
ATOM 1539 N N . ARG A 1 195 ? -30.427 0.154 4.978 1.00 95.44 195 ARG A N 1
ATOM 1540 C CA . ARG A 1 195 ? -30.348 -1.244 5.439 1.00 95.44 195 ARG A CA 1
ATOM 1541 C C . ARG A 1 195 ? -29.007 -1.590 6.085 1.00 95.44 195 ARG A C 1
ATOM 1543 O O . ARG A 1 195 ? -28.998 -2.308 7.082 1.00 95.44 195 ARG A O 1
ATOM 1550 N N . ASP A 1 196 ? -27.906 -1.069 5.550 1.00 93.12 196 ASP A N 1
ATOM 1551 C CA . ASP A 1 196 ? -26.557 -1.181 6.115 1.00 93.12 196 ASP A CA 1
ATOM 1552 C C . ASP A 1 196 ? -25.862 0.195 6.115 1.00 93.12 196 ASP A C 1
ATOM 1554 O O . ASP A 1 196 ? -24.901 0.443 5.373 1.00 93.12 196 ASP A O 1
ATOM 1558 N N . PRO A 1 197 ? -26.346 1.131 6.954 1.00 90.81 197 PRO A N 1
ATOM 1559 C CA . PRO A 1 197 ? -25.808 2.485 7.005 1.00 90.81 197 PRO A CA 1
ATOM 1560 C C . PRO A 1 197 ? -24.339 2.491 7.432 1.00 90.81 197 PRO A C 1
ATOM 1562 O O . PRO A 1 197 ? -23.580 3.352 7.003 1.00 90.81 197 PRO A O 1
ATOM 1565 N N . SER A 1 198 ? -23.895 1.536 8.254 1.00 85.94 198 SER A N 1
ATOM 1566 C CA . SER A 1 198 ? -22.501 1.465 8.698 1.00 85.94 198 SER A CA 1
ATOM 1567 C C . SER A 1 198 ? -21.552 1.195 7.532 1.00 85.94 198 SER A C 1
ATOM 1569 O O . SER A 1 198 ? -20.556 1.903 7.380 1.00 85.94 198 SER A O 1
ATOM 1571 N N . TYR A 1 199 ? -21.869 0.214 6.685 1.00 86.00 199 TYR A N 1
ATOM 1572 C CA . TYR A 1 199 ? -21.067 -0.081 5.502 1.00 86.00 199 TYR A CA 1
ATOM 1573 C C . TYR A 1 199 ? -21.172 1.041 4.466 1.00 86.00 199 TYR A C 1
ATOM 1575 O O . TYR A 1 199 ? -20.164 1.561 3.979 1.00 86.00 199 TYR A O 1
ATOM 1583 N N . MET A 1 200 ? -22.395 1.470 4.164 1.00 91.00 200 MET A N 1
ATOM 1584 C CA . MET A 1 200 ? -22.646 2.439 3.106 1.00 91.00 200 MET A CA 1
ATOM 1585 C C . MET A 1 200 ? -22.114 3.839 3.437 1.00 91.00 200 MET A C 1
ATOM 1587 O O . MET A 1 200 ? -21.571 4.506 2.558 1.00 91.00 200 MET A O 1
ATOM 1591 N N . ASN A 1 201 ? -22.145 4.266 4.701 1.00 87.38 201 ASN A N 1
ATOM 1592 C CA . ASN A 1 201 ? -21.561 5.545 5.117 1.00 87.38 201 ASN A CA 1
ATOM 1593 C C . ASN A 1 201 ? -20.032 5.524 5.136 1.00 87.38 201 ASN A C 1
ATOM 1595 O O . ASN A 1 201 ? -19.409 6.582 5.179 1.00 87.38 201 ASN A O 1
ATOM 1599 N N . LEU A 1 202 ? -19.405 4.348 5.129 1.00 81.88 202 LEU A N 1
ATOM 1600 C CA . LEU A 1 202 ? -17.955 4.238 5.055 1.00 81.88 202 LEU A CA 1
ATOM 1601 C C . LEU A 1 202 ? -17.476 4.201 3.600 1.00 81.88 202 LEU A C 1
ATOM 1603 O O . LEU A 1 202 ? -16.573 4.958 3.243 1.00 81.88 202 LEU A O 1
ATOM 1607 N N . TRP A 1 203 ? -18.115 3.376 2.767 1.00 84.69 203 TRP A N 1
ATOM 1608 C CA . TRP A 1 203 ? -17.652 3.070 1.409 1.00 84.69 203 TRP A CA 1
ATOM 1609 C C . TRP A 1 203 ? -18.405 3.819 0.304 1.00 84.69 203 TRP A C 1
ATOM 1611 O O . TRP A 1 203 ? -17.858 4.054 -0.767 1.00 84.69 203 TRP A O 1
ATOM 1621 N N . CYS A 1 204 ? -19.648 4.230 0.548 1.00 90.12 204 CYS A N 1
ATOM 1622 C CA . CYS A 1 204 ? -20.556 4.791 -0.457 1.00 90.12 204 CYS A CA 1
ATOM 1623 C C . CYS A 1 204 ? -21.085 6.178 -0.069 1.00 90.12 204 CYS A C 1
ATOM 1625 O O . CYS A 1 204 ? -22.218 6.548 -0.383 1.00 90.12 204 CYS A O 1
ATOM 1627 N N . LYS A 1 205 ? -20.239 6.961 0.613 1.00 88.38 205 LYS A N 1
ATOM 1628 C CA . LYS A 1 205 ? -20.554 8.278 1.189 1.00 88.38 205 LYS A CA 1
ATOM 1629 C C . LYS A 1 205 ? -21.220 9.230 0.202 1.00 88.38 205 LYS A C 1
ATOM 1631 O O . LYS A 1 205 ? -22.171 9.917 0.564 1.00 88.38 205 LYS A O 1
ATOM 1636 N N . ALA A 1 206 ? -20.717 9.265 -1.030 1.00 88.25 206 ALA A N 1
ATOM 1637 C CA . ALA A 1 206 ? -21.236 10.153 -2.060 1.00 88.25 206 ALA A CA 1
ATOM 1638 C C . ALA A 1 206 ? -22.630 9.704 -2.527 1.00 88.25 206 ALA A C 1
ATOM 1640 O O . ALA A 1 206 ? -23.558 10.506 -2.547 1.00 88.25 206 ALA A O 1
ATOM 1641 N N . SER A 1 207 ? -22.814 8.413 -2.827 1.00 90.44 207 SER A N 1
ATOM 1642 C CA . SER A 1 207 ? -24.115 7.875 -3.251 1.00 90.44 207 SER A CA 1
ATOM 1643 C C . SER A 1 207 ? -25.188 7.904 -2.163 1.00 90.44 207 SER A C 1
ATOM 1645 O O . SER A 1 207 ? -26.359 8.046 -2.498 1.00 90.44 207 SER A O 1
ATOM 1647 N N . CYS A 1 208 ? -24.812 7.807 -0.886 1.00 91.56 208 CYS A N 1
ATOM 1648 C CA . CYS A 1 208 ? -25.747 7.925 0.237 1.00 91.56 208 CYS A CA 1
ATOM 1649 C C . CYS A 1 208 ? -25.952 9.364 0.731 1.00 91.56 208 CYS A C 1
ATOM 1651 O O . CYS A 1 208 ? -26.606 9.566 1.750 1.00 91.56 208 CYS A O 1
ATOM 1653 N N . GLY A 1 209 ? -25.388 10.369 0.050 1.00 88.62 209 GLY A N 1
ATOM 1654 C CA . GLY A 1 209 ? -25.571 11.778 0.410 1.00 88.62 209 GLY A CA 1
ATOM 1655 C C . GLY A 1 209 ? -24.930 12.189 1.740 1.00 88.62 209 GLY A C 1
ATOM 1656 O O . GLY A 1 209 ? -25.252 13.247 2.273 1.00 88.62 209 GLY A O 1
ATOM 1657 N N . ILE A 1 210 ? -24.008 11.383 2.276 1.00 88.81 210 ILE A N 1
ATOM 1658 C CA . ILE A 1 210 ? -23.245 11.693 3.499 1.00 88.81 210 ILE A CA 1
ATOM 1659 C C . ILE A 1 210 ? -22.291 12.867 3.265 1.00 88.81 210 ILE A C 1
ATOM 1661 O O . ILE A 1 210 ? -21.927 13.592 4.189 1.00 88.81 210 ILE A O 1
ATOM 1665 N N . CYS A 1 211 ? -21.886 13.065 2.015 1.00 84.62 211 CYS A N 1
ATOM 1666 C CA . CYS A 1 211 ? -21.109 14.208 1.580 1.00 84.62 211 CYS A CA 1
ATOM 1667 C C . CYS A 1 211 ? -21.456 14.566 0.129 1.00 84.62 211 CYS A C 1
ATOM 1669 O O . CYS A 1 211 ? -22.076 13.777 -0.586 1.00 84.62 211 CYS A O 1
ATOM 1671 N N . THR A 1 212 ? -20.993 15.733 -0.325 1.00 83.62 212 THR A N 1
ATOM 1672 C CA . THR A 1 212 ? -21.194 16.199 -1.703 1.00 83.62 212 THR A CA 1
ATOM 1673 C C . THR A 1 212 ? -19.868 16.186 -2.473 1.00 83.62 212 THR A C 1
ATOM 1675 O O . THR A 1 212 ? -18.927 16.873 -2.058 1.00 83.62 212 THR A O 1
ATOM 1678 N N . PRO A 1 213 ? -19.742 15.427 -3.580 1.00 79.75 213 PRO A N 1
ATOM 1679 C CA . PRO A 1 213 ? -18.555 15.466 -4.428 1.00 79.75 213 PRO A CA 1
ATOM 1680 C C . PRO A 1 213 ? -18.427 16.824 -5.119 1.00 79.75 213 PRO A C 1
ATOM 1682 O O . PRO A 1 213 ? -19.366 17.326 -5.722 1.00 79.75 213 PRO A O 1
ATOM 1685 N N . THR A 1 214 ? -17.238 17.423 -5.043 1.00 73.88 214 THR A N 1
ATOM 1686 C CA . THR A 1 214 ? -16.914 18.707 -5.694 1.00 73.88 214 THR A CA 1
ATOM 1687 C C . THR A 1 214 ? -16.096 18.539 -6.974 1.00 73.88 214 THR A C 1
ATOM 1689 O O . THR A 1 214 ? -15.808 19.518 -7.655 1.00 73.88 214 THR A O 1
ATOM 1692 N N . THR A 1 215 ? -15.685 17.308 -7.295 1.00 70.69 215 THR A N 1
ATOM 1693 C CA . THR A 1 215 ? -14.726 17.012 -8.378 1.00 70.69 215 THR A CA 1
ATOM 1694 C C . THR A 1 215 ? -15.271 16.078 -9.460 1.00 70.69 215 THR A C 1
ATOM 1696 O O . THR A 1 215 ? -14.552 15.797 -10.418 1.00 70.69 215 THR A O 1
ATOM 1699 N N . TYR A 1 216 ? -16.498 15.569 -9.312 1.00 69.75 216 TYR A N 1
ATOM 1700 C CA . TYR A 1 216 ? -17.199 14.752 -10.307 1.00 69.75 216 TYR A CA 1
ATOM 1701 C C . TYR A 1 216 ? -18.708 14.724 -10.002 1.00 69.75 216 TYR A C 1
ATOM 1703 O O . TYR A 1 216 ? -19.100 14.954 -8.858 1.00 69.75 216 TYR A O 1
ATOM 1711 N N . ASP A 1 217 ? -19.539 14.459 -11.012 1.00 71.06 217 ASP A N 1
ATOM 1712 C CA . ASP A 1 217 ? -20.999 14.389 -10.874 1.00 71.06 217 ASP A CA 1
ATOM 1713 C C . ASP A 1 217 ? -21.462 12.937 -10.648 1.00 71.06 217 ASP A C 1
ATOM 1715 O O . ASP A 1 217 ? -20.987 12.006 -11.299 1.00 71.06 217 ASP A O 1
ATOM 1719 N N . LEU A 1 218 ? -22.390 12.741 -9.708 1.00 71.69 218 LEU A N 1
ATOM 1720 C CA . LEU A 1 218 ? -23.034 11.452 -9.432 1.00 71.69 218 LEU A CA 1
ATOM 1721 C C . LEU A 1 218 ? -24.177 11.145 -10.410 1.00 71.69 218 LEU A C 1
ATOM 1723 O O . LEU A 1 218 ? -24.649 10.011 -10.443 1.00 71.69 218 LEU A O 1
ATOM 1727 N N . SER A 1 219 ? -24.644 12.138 -11.172 1.00 64.19 219 SER A N 1
ATOM 1728 C CA . SER A 1 219 ? -25.767 12.007 -12.106 1.00 64.19 219 SER A CA 1
ATOM 1729 C C . SER A 1 219 ? -25.382 11.374 -13.449 1.00 64.19 219 SER A C 1
ATOM 1731 O O . SER A 1 219 ? -26.247 10.865 -14.160 1.00 64.19 219 SER A O 1
ATOM 1733 N N . THR A 1 220 ? -24.089 11.363 -13.786 1.00 53.84 220 THR A N 1
ATOM 1734 C CA . THR A 1 220 ? -23.558 10.887 -15.074 1.00 53.84 220 THR A CA 1
ATOM 1735 C C . THR A 1 220 ? -23.102 9.420 -15.062 1.00 53.84 220 THR A C 1
ATOM 1737 O O . THR A 1 220 ? -22.351 9.018 -15.948 1.00 53.84 220 THR A O 1
ATOM 1740 N N . GLY A 1 221 ? -23.517 8.631 -14.062 1.00 47.06 221 GLY A N 1
ATOM 1741 C CA . GLY A 1 221 ? -23.171 7.211 -13.893 1.00 47.06 221 GLY A CA 1
ATOM 1742 C C . GLY A 1 221 ? -24.387 6.299 -13.784 1.00 47.06 221 GLY A C 1
ATOM 1743 O O . GLY A 1 221 ? -25.242 6.542 -12.899 1.00 47.06 221 GLY A O 1
#

Radius of gyration: 20.16 Å; Cα contacts (8 Å, |Δi|>4): 306; chains: 1; bounding box: 55×35×49 Å